Protein AF-A0A9P6KFY5-F1 (afdb_monomer_lite)

Sequence (264 aa):
KAVYPKIGVYTVSTVIPTLEEFKHGFLSAGLGQIPLTALNSVIALAAISQDLFPERPASTPTISVSIGVMNLIGCFFGSMPFCHGSGGLAAQYRFGARSEVSIIILGSLKIFFGLFFGSSLSGLIQCFPSAILGVMLFVSGIELGAVARTVNDGVHDDQKRHANFIIMITTAGMLVGFKNDGIGFLGGMIGSACFYLAMRFGGSTDQDEEQSGEMTVTHARSSQAEPESDPSIRKSPVVLTETDGTAAAAAESTEPTPATRSAH

Structure (mmCIF, N/CA/C/O backbone):
data_AF-A0A9P6KFY5-F1
#
_entry.id   AF-A0A9P6KFY5-F1
#
loop_
_atom_site.group_PDB
_atom_site.id
_atom_site.type_symbol
_atom_site.label_atom_id
_atom_site.label_alt_id
_atom_site.label_comp_id
_atom_site.label_asym_id
_atom_site.label_entity_id
_atom_site.label_seq_id
_atom_site.pdbx_PDB_ins_code
_atom_site.Cartn_x
_atom_site.Cartn_y
_atom_site.Cartn_z
_atom_site.occupancy
_atom_site.B_iso_or_equiv
_atom_site.auth_seq_id
_atom_site.auth_comp_id
_atom_site.auth_asym_id
_atom_site.auth_atom_id
_atom_site.pdbx_PDB_model_num
ATOM 1 N N . LYS A 1 1 ? -1.606 2.994 34.356 1.00 46.94 1 LYS A N 1
ATOM 2 C CA . LYS A 1 1 ? -2.930 2.833 35.014 1.00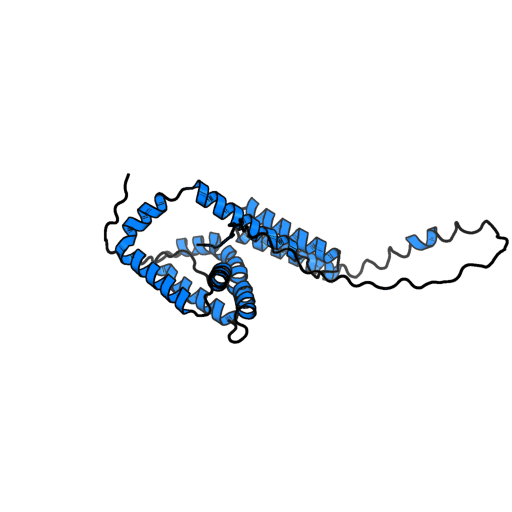 46.94 1 LYS A CA 1
ATOM 3 C C . LYS A 1 1 ? -3.625 1.660 34.338 1.00 46.94 1 LYS A C 1
ATOM 5 O O . LYS A 1 1 ? -3.638 1.655 33.117 1.00 46.94 1 LYS A O 1
ATOM 10 N N . ALA A 1 2 ? -4.114 0.664 35.079 1.00 54.19 2 ALA A N 1
ATOM 11 C CA . ALA A 1 2 ? -4.811 -0.476 34.480 1.00 54.19 2 ALA A CA 1
ATOM 12 C C . ALA A 1 2 ? -6.081 0.010 33.758 1.00 54.19 2 ALA A C 1
ATOM 14 O O . ALA A 1 2 ? -6.949 0.626 34.379 1.00 54.19 2 ALA A O 1
ATOM 15 N N . VAL A 1 3 ? -6.151 -0.207 32.444 1.00 61.50 3 VAL A N 1
ATOM 16 C CA . VAL A 1 3 ? -7.334 0.079 31.626 1.00 61.50 3 VAL A CA 1
ATOM 17 C C . VAL A 1 3 ? -8.208 -1.169 31.684 1.00 61.50 3 VAL A C 1
ATOM 19 O O . VAL A 1 3 ? -7.939 -2.151 31.001 1.00 61.50 3 VAL A O 1
ATOM 22 N N . TYR A 1 4 ? -9.209 -1.171 32.562 1.00 63.91 4 TYR A N 1
ATOM 23 C CA . TYR A 1 4 ? -10.174 -2.268 32.618 1.00 63.91 4 TYR A CA 1
ATOM 24 C C . TYR A 1 4 ? -11.140 -2.173 31.431 1.00 63.91 4 TYR A C 1
ATOM 26 O O . TYR A 1 4 ? -11.594 -1.062 31.131 1.00 63.91 4 TYR A O 1
ATOM 34 N N . PRO A 1 5 ? -11.484 -3.298 30.775 1.00 65.44 5 PRO A N 1
ATOM 35 C CA . PRO A 1 5 ? -12.459 -3.290 29.699 1.00 65.44 5 PRO A CA 1
ATOM 36 C C . PRO A 1 5 ? -13.821 -2.873 30.259 1.00 65.44 5 PRO A C 1
ATOM 38 O O . PRO A 1 5 ? -14.430 -3.569 31.068 1.00 65.44 5 PRO A O 1
ATOM 41 N N . LYS A 1 6 ? -14.290 -1.704 29.837 1.00 70.62 6 LYS A N 1
ATOM 42 C CA . LYS A 1 6 ? -15.656 -1.235 30.036 1.00 70.62 6 LYS A CA 1
ATOM 43 C C . LYS A 1 6 ? -16.462 -1.568 28.792 1.00 70.62 6 LYS A C 1
ATOM 45 O O . LYS A 1 6 ? -16.079 -1.193 27.682 1.00 70.62 6 LYS A O 1
ATOM 50 N N . ILE A 1 7 ? -17.577 -2.256 29.001 1.00 74.31 7 ILE A N 1
ATOM 51 C CA . ILE A 1 7 ? -18.569 -2.475 27.955 1.00 74.31 7 ILE A CA 1
ATOM 52 C C . ILE A 1 7 ? -19.287 -1.144 27.736 1.00 74.31 7 ILE A C 1
ATOM 54 O O . ILE A 1 7 ? -19.796 -0.541 28.682 1.00 74.31 7 ILE A O 1
ATOM 58 N N . GLY A 1 8 ? -19.293 -0.671 26.497 1.00 72.75 8 GLY A N 1
ATOM 59 C CA . GLY A 1 8 ? -19.993 0.541 26.098 1.00 72.75 8 GLY A CA 1
ATOM 60 C C . GLY A 1 8 ? -20.350 0.453 24.626 1.00 72.75 8 GLY A C 1
ATOM 61 O O . GLY A 1 8 ? -19.495 0.109 23.815 1.00 72.75 8 GLY A O 1
ATOM 62 N N . VAL A 1 9 ? -21.608 0.743 24.295 1.00 75.94 9 VAL A N 1
ATOM 63 C CA . VAL A 1 9 ? -22.077 0.737 22.906 1.00 75.94 9 VAL A CA 1
ATOM 64 C C . VAL A 1 9 ? -21.554 1.991 22.213 1.00 75.94 9 VAL A C 1
ATOM 66 O O . VAL A 1 9 ? -21.901 3.105 22.605 1.00 75.94 9 VAL A O 1
ATOM 69 N N . TYR A 1 10 ? -20.706 1.818 21.201 1.00 76.00 10 TYR A N 1
ATOM 70 C CA . TYR A 1 10 ? -20.229 2.932 20.385 1.00 76.00 10 TYR A CA 1
ATOM 71 C C . TYR A 1 10 ? -21.297 3.329 19.361 1.00 76.00 10 TYR A C 1
ATOM 73 O O . TYR A 1 10 ? -21.737 2.504 18.560 1.00 76.00 10 TYR A O 1
ATOM 81 N N . THR A 1 11 ? -21.721 4.593 19.376 1.00 77.31 11 THR A N 1
ATOM 82 C CA . THR A 1 11 ? -22.679 5.119 18.397 1.00 77.31 11 THR A CA 1
ATOM 83 C C . THR A 1 11 ? -21.940 5.636 17.174 1.00 77.31 11 THR A C 1
ATOM 85 O O . THR A 1 11 ? -21.090 6.519 17.283 1.00 77.31 11 THR A O 1
ATOM 88 N N . VAL A 1 12 ? -22.287 5.107 16.006 1.00 77.88 12 VAL A N 1
ATOM 89 C CA . VAL A 1 12 ? -21.736 5.569 14.733 1.00 77.88 12 VAL A CA 1
ATOM 90 C C . VAL A 1 12 ? -22.364 6.920 14.386 1.00 77.88 12 VAL A C 1
ATOM 92 O O . VAL A 1 12 ? -23.583 7.021 14.271 1.00 77.88 12 VAL A O 1
ATOM 95 N N . SER A 1 13 ? -21.536 7.954 14.235 1.00 82.25 13 SER A N 1
ATOM 96 C CA . SER A 1 13 ? -21.978 9.271 13.770 1.00 82.25 13 SER A CA 1
ATOM 97 C C . SER A 1 13 ? -21.784 9.388 12.263 1.00 82.25 13 SER A C 1
ATOM 99 O O . SER A 1 13 ? -20.793 8.894 11.723 1.00 82.25 13 SER A O 1
ATOM 101 N N . THR A 1 14 ? -22.710 10.063 11.589 1.00 86.69 14 THR A N 1
ATOM 102 C CA . THR A 1 14 ? -22.573 10.386 10.169 1.00 86.69 14 THR A CA 1
ATOM 103 C C . THR A 1 14 ? -21.904 11.743 9.991 1.00 86.69 14 THR A C 1
ATOM 105 O O . THR A 1 14 ? -22.291 12.715 10.640 1.00 86.69 14 THR A O 1
ATOM 108 N N . VAL A 1 15 ? -20.934 11.821 9.086 1.00 87.81 15 VAL A N 1
ATOM 109 C CA . VAL A 1 15 ? -20.217 13.042 8.711 1.00 87.81 15 VAL A CA 1
ATOM 110 C C . VAL A 1 15 ? -20.582 13.389 7.272 1.00 87.81 15 VAL A C 1
ATOM 112 O O . VAL A 1 15 ? -20.409 12.575 6.369 1.00 87.81 15 VAL A O 1
ATOM 115 N N . ILE A 1 16 ? -21.094 14.600 7.052 1.00 88.75 16 ILE A N 1
ATOM 116 C CA . ILE A 1 16 ? -21.363 15.126 5.711 1.00 88.75 16 ILE A CA 1
ATOM 117 C C . ILE A 1 16 ? -20.289 16.179 5.424 1.00 88.75 16 ILE A C 1
ATOM 119 O O . ILE A 1 16 ? -20.290 17.209 6.100 1.00 88.75 16 ILE A O 1
ATOM 123 N N . PRO A 1 17 ? -19.369 15.937 4.473 1.00 84.06 17 PRO A N 1
ATOM 124 C CA . PRO A 1 17 ? -18.308 16.887 4.177 1.00 84.06 17 PRO A CA 1
ATOM 125 C C . PRO A 1 17 ? -18.885 18.141 3.521 1.00 84.06 17 PRO A C 1
ATOM 127 O O . PRO A 1 17 ? -19.722 18.070 2.617 1.00 84.06 17 PRO A O 1
ATOM 130 N N . THR A 1 18 ? -18.406 19.303 3.949 1.00 91.38 18 THR A N 1
ATOM 131 C CA . THR A 1 18 ? -18.664 20.559 3.246 1.00 91.38 18 THR A CA 1
ATOM 132 C C . THR A 1 18 ? -17.930 20.579 1.904 1.00 91.38 18 THR A C 1
ATOM 134 O O . THR A 1 18 ? -16.952 19.860 1.688 1.00 91.38 18 THR A O 1
ATOM 137 N N . LEU A 1 19 ? -18.376 21.432 0.978 1.00 90.50 19 LEU A N 1
ATOM 138 C CA . LEU A 1 19 ? -17.734 21.551 -0.334 1.00 90.50 19 LEU A CA 1
ATOM 139 C C . LEU A 1 19 ? -16.256 21.969 -0.225 1.00 90.50 19 LEU A C 1
ATOM 141 O O . LEU A 1 19 ? -15.429 21.520 -1.015 1.00 90.50 19 LEU A O 1
ATOM 145 N N . GLU A 1 20 ? -15.917 22.806 0.755 1.00 91.06 20 GLU A N 1
ATOM 146 C CA . GLU A 1 20 ? -14.541 23.254 0.979 1.00 91.06 20 GLU A CA 1
ATOM 147 C C . GLU A 1 20 ? -13.661 22.141 1.563 1.00 91.06 20 GLU A C 1
ATOM 149 O O . GLU A 1 20 ? -12.549 21.927 1.080 1.00 91.06 20 GLU A O 1
ATOM 154 N N . GLU A 1 21 ? -14.171 21.353 2.515 1.00 88.44 21 GLU A N 1
ATOM 155 C CA . GLU A 1 21 ? -13.473 20.160 3.020 1.00 88.44 21 GLU A CA 1
ATOM 156 C C . GLU A 1 21 ? -13.272 19.117 1.921 1.00 88.44 21 GLU A C 1
ATOM 158 O O . GLU A 1 21 ? -12.203 18.514 1.828 1.00 88.44 21 GLU A O 1
ATOM 163 N N . PHE A 1 22 ? -14.269 18.941 1.049 1.00 88.25 22 PHE A N 1
ATOM 164 C CA . PHE A 1 22 ? -14.165 18.057 -0.104 1.00 88.25 22 PHE A CA 1
ATOM 165 C C . PHE A 1 22 ? -13.072 18.523 -1.072 1.00 88.25 22 PHE A C 1
ATOM 167 O O . PHE A 1 22 ? -12.210 17.729 -1.443 1.00 88.25 22 PHE A O 1
ATOM 174 N N . LYS A 1 23 ? -13.058 19.808 -1.453 1.00 90.06 23 LYS A N 1
ATOM 175 C CA . LYS A 1 23 ? -12.018 20.372 -2.331 1.00 90.06 23 LYS A CA 1
ATOM 176 C C . LYS A 1 23 ? -10.630 20.230 -1.718 1.00 90.06 23 LYS A C 1
ATOM 178 O O . LYS A 1 23 ? -9.712 19.771 -2.393 1.00 90.06 23 LYS A O 1
ATOM 183 N N . HIS A 1 24 ? -10.481 20.598 -0.447 1.00 88.31 24 HIS A N 1
ATOM 184 C CA . HIS A 1 24 ? -9.208 20.505 0.255 1.00 88.31 24 HIS A CA 1
ATOM 185 C C . HIS A 1 24 ? -8.735 19.048 0.362 1.00 88.31 24 HIS A C 1
ATOM 187 O O . HIS A 1 24 ? -7.592 18.750 0.031 1.00 88.31 24 HIS A O 1
ATOM 193 N N . GLY A 1 25 ? -9.610 18.119 0.755 1.00 86.12 25 GLY A N 1
ATOM 194 C CA . GLY A 1 25 ? -9.282 16.695 0.840 1.00 86.12 25 GLY A CA 1
ATOM 195 C C . GLY A 1 25 ? -8.926 16.086 -0.517 1.00 86.12 25 GLY A C 1
ATOM 196 O O . GLY A 1 25 ? -7.940 15.354 -0.631 1.00 86.12 25 GLY A O 1
ATOM 197 N N . PHE A 1 26 ? -9.676 16.431 -1.565 1.00 86.25 26 PHE A N 1
ATOM 198 C CA . PHE A 1 26 ? -9.430 15.948 -2.921 1.00 86.25 26 PHE A CA 1
ATOM 199 C C . PHE A 1 26 ? -8.081 16.431 -3.469 1.00 86.25 26 PHE A C 1
ATOM 201 O O . PHE A 1 26 ? -7.308 15.620 -3.978 1.00 86.25 26 PHE A O 1
ATOM 208 N N . LEU A 1 27 ? -7.768 17.723 -3.332 1.00 85.31 27 LEU A N 1
ATOM 209 C CA . LEU A 1 27 ? -6.529 18.303 -3.857 1.00 85.31 27 LEU A CA 1
ATOM 210 C C . LEU A 1 27 ? -5.296 17.922 -3.031 1.00 85.31 27 LEU A C 1
ATOM 212 O O . LEU A 1 27 ? -4.250 17.629 -3.605 1.00 85.31 27 LEU A O 1
ATOM 216 N N . SER A 1 28 ? -5.409 17.907 -1.702 1.00 81.50 28 SER A N 1
ATOM 217 C CA . SER A 1 28 ? -4.262 17.669 -0.819 1.00 81.50 28 SER A CA 1
ATOM 218 C C . SER A 1 28 ? -3.898 16.190 -0.694 1.00 81.50 28 SER A C 1
ATOM 220 O O . SER A 1 28 ? -2.718 15.873 -0.578 1.00 81.50 28 SER A O 1
ATOM 222 N N . ALA A 1 29 ? -4.885 15.287 -0.720 1.00 81.44 29 ALA A N 1
ATOM 223 C CA . ALA A 1 29 ? -4.673 13.853 -0.499 1.00 81.44 29 ALA A CA 1
ATOM 224 C C . ALA A 1 29 ? -5.252 12.976 -1.619 1.00 81.44 29 ALA A C 1
ATOM 226 O O . ALA A 1 29 ? -4.619 12.006 -2.032 1.00 81.44 29 ALA A O 1
ATOM 227 N N . GLY A 1 30 ? -6.431 13.317 -2.148 1.00 83.94 30 GLY A N 1
ATOM 228 C CA . GLY A 1 30 ? -7.123 12.509 -3.157 1.00 83.94 30 GLY A CA 1
ATOM 229 C C . GLY A 1 30 ? -6.301 12.278 -4.426 1.00 83.94 30 GLY A C 1
ATOM 230 O O . GLY A 1 30 ? -6.186 11.140 -4.876 1.00 83.94 30 GLY A O 1
ATOM 231 N N . LEU A 1 31 ? -5.675 13.328 -4.968 1.00 82.88 31 LEU A N 1
ATOM 232 C CA . LEU A 1 31 ? -4.878 13.237 -6.198 1.00 82.88 31 LEU A CA 1
ATOM 233 C C . LEU A 1 31 ? -3.702 12.259 -6.089 1.00 82.88 31 LEU A C 1
ATOM 235 O O . LEU A 1 31 ? -3.476 11.486 -7.016 1.00 82.88 31 LEU A O 1
ATOM 239 N N . GLY A 1 32 ? -2.980 12.262 -4.966 1.00 82.50 32 GLY A N 1
ATOM 240 C CA . GLY A 1 32 ? -1.889 11.313 -4.721 1.00 82.50 32 GLY A CA 1
ATOM 241 C C . GLY A 1 32 ? -2.384 9.896 -4.424 1.00 82.50 32 GLY A C 1
ATOM 242 O O . GLY A 1 32 ? -1.745 8.910 -4.793 1.00 82.50 32 GLY A O 1
ATOM 243 N N . GLN A 1 33 ? -3.575 9.778 -3.837 1.00 88.62 33 GLN A N 1
ATOM 244 C CA . GLN A 1 33 ? -4.142 8.492 -3.454 1.00 88.62 33 GLN A CA 1
ATOM 245 C C . GLN A 1 33 ? -4.709 7.692 -4.631 1.00 88.62 33 GLN A C 1
ATOM 247 O O . GLN A 1 33 ? -4.771 6.463 -4.548 1.00 88.62 33 GLN A O 1
ATOM 252 N N . ILE A 1 34 ? -5.086 8.351 -5.734 1.00 87.56 34 ILE A N 1
ATOM 253 C CA . ILE A 1 34 ? -5.536 7.688 -6.970 1.00 87.56 34 ILE A CA 1
ATOM 254 C C . ILE A 1 34 ? -4.469 6.713 -7.502 1.00 87.56 34 ILE A C 1
ATOM 256 O O . ILE A 1 34 ? -4.764 5.515 -7.565 1.00 87.56 34 ILE A O 1
ATOM 260 N N . PRO A 1 35 ? -3.241 7.154 -7.851 1.00 87.75 35 PRO A N 1
ATOM 261 C CA . PRO A 1 35 ? -2.212 6.248 -8.349 1.00 87.75 35 PRO A CA 1
ATOM 262 C C . PRO A 1 35 ? -1.775 5.243 -7.281 1.00 87.75 35 PRO A C 1
ATOM 264 O O . PRO A 1 35 ? -1.611 4.067 -7.599 1.00 87.75 35 PRO A O 1
ATOM 267 N N . LEU A 1 36 ? -1.664 5.654 -6.011 1.00 87.88 36 LEU A N 1
ATOM 268 C CA . LEU A 1 36 ? -1.242 4.754 -4.936 1.00 87.88 36 LEU A CA 1
ATOM 269 C C . LEU A 1 36 ? -2.223 3.589 -4.741 1.00 87.88 36 LEU A C 1
ATOM 271 O O . LEU A 1 36 ? -1.817 2.430 -4.670 1.00 87.88 36 LEU A O 1
ATOM 275 N N . THR A 1 37 ? -3.523 3.881 -4.699 1.00 91.56 37 THR A N 1
ATOM 276 C CA . THR A 1 37 ? -4.570 2.862 -4.533 1.00 91.56 37 THR A CA 1
ATOM 277 C C . THR A 1 37 ? -4.678 1.986 -5.774 1.00 91.56 37 THR A C 1
ATOM 279 O O . THR A 1 37 ? -4.772 0.764 -5.652 1.00 91.56 37 THR A O 1
ATOM 282 N N . ALA A 1 38 ? -4.622 2.583 -6.967 1.00 91.75 38 ALA A N 1
ATOM 283 C CA . ALA A 1 38 ? -4.663 1.838 -8.219 1.00 91.75 38 ALA A CA 1
ATOM 284 C C . ALA A 1 38 ? -3.493 0.847 -8.324 1.00 91.75 38 ALA A C 1
ATOM 286 O O . ALA A 1 38 ? -3.713 -0.333 -8.592 1.00 91.75 38 ALA A O 1
ATOM 287 N N . LEU A 1 39 ? -2.265 1.285 -8.048 1.00 89.31 39 LEU A N 1
ATOM 288 C CA . LEU A 1 39 ? -1.081 0.433 -8.145 1.00 89.31 39 LEU A CA 1
ATOM 289 C C . LEU A 1 39 ? -1.055 -0.625 -7.035 1.00 89.31 39 LEU A C 1
ATOM 291 O O . LEU A 1 39 ? -1.025 -1.820 -7.326 1.00 89.31 39 LEU A O 1
ATOM 295 N N . ASN A 1 40 ? -1.143 -0.211 -5.768 1.00 90.00 40 ASN A N 1
ATOM 296 C CA . ASN A 1 40 ? -0.901 -1.116 -4.638 1.00 90.00 40 ASN A CA 1
ATOM 297 C C . ASN A 1 40 ? -2.095 -2.003 -4.283 1.00 90.00 40 ASN A C 1
ATOM 299 O O . ASN A 1 40 ? -1.912 -3.070 -3.697 1.00 90.00 40 ASN A O 1
ATOM 303 N N . SER A 1 41 ? -3.315 -1.560 -4.587 1.00 92.75 41 SER A N 1
ATOM 304 C CA . SER A 1 41 ? -4.540 -2.212 -4.102 1.00 92.75 41 SER A CA 1
ATOM 305 C C . SER A 1 41 ? -5.483 -2.677 -5.207 1.00 92.75 41 SER A C 1
ATOM 307 O O . SER A 1 41 ? -6.404 -3.435 -4.920 1.00 92.75 41 SER A O 1
ATOM 309 N N . VAL A 1 42 ? -5.265 -2.265 -6.462 1.00 95.31 42 VAL A N 1
ATOM 310 C CA . VAL A 1 42 ? -5.998 -2.806 -7.616 1.00 95.31 42 VAL A CA 1
ATOM 311 C C . VAL A 1 42 ? -5.088 -3.707 -8.443 1.00 95.31 42 VAL A C 1
ATOM 313 O O . VAL A 1 42 ? -5.343 -4.903 -8.529 1.00 95.31 42 VAL A O 1
ATOM 316 N N . ILE A 1 43 ? -4.018 -3.158 -9.022 1.00 94.38 43 ILE A N 1
ATOM 317 C CA . ILE A 1 43 ? -3.141 -3.879 -9.954 1.00 94.38 43 ILE A CA 1
ATOM 318 C C . ILE A 1 43 ? -2.345 -4.959 -9.222 1.00 94.38 43 ILE A C 1
ATOM 320 O O . ILE A 1 43 ? -2.429 -6.128 -9.591 1.00 94.38 43 ILE A O 1
ATOM 324 N N . ALA A 1 44 ? -1.632 -4.599 -8.151 1.00 92.94 44 ALA A N 1
ATOM 325 C CA . ALA A 1 44 ? -0.851 -5.565 -7.379 1.00 92.94 44 ALA A CA 1
ATOM 326 C C . ALA A 1 44 ? -1.733 -6.661 -6.761 1.00 92.94 44 ALA A C 1
ATOM 328 O O . ALA A 1 44 ? -1.329 -7.819 -6.690 1.00 92.94 44 ALA A O 1
ATOM 329 N N . LEU A 1 45 ? -2.955 -6.317 -6.343 1.00 94.94 45 LEU A N 1
ATOM 330 C CA . LEU A 1 45 ? -3.898 -7.303 -5.827 1.00 94.94 45 LEU A CA 1
ATOM 331 C C . LEU A 1 45 ? -4.407 -8.242 -6.923 1.00 94.94 45 LEU A C 1
ATOM 333 O O . LEU A 1 45 ? -4.494 -9.440 -6.679 1.00 94.94 45 LEU A O 1
ATOM 337 N N . ALA A 1 46 ? -4.745 -7.724 -8.106 1.00 95.19 46 ALA A N 1
ATOM 338 C CA . ALA A 1 46 ? -5.166 -8.549 -9.235 1.00 95.19 46 ALA A CA 1
ATOM 339 C C . ALA A 1 46 ? -4.060 -9.537 -9.636 1.00 95.19 46 ALA A C 1
ATOM 341 O O . ALA A 1 46 ? -4.347 -10.717 -9.819 1.00 95.19 46 ALA A O 1
ATOM 342 N N . ALA A 1 47 ? -2.805 -9.074 -9.683 1.00 94.12 47 ALA A N 1
ATOM 343 C CA . ALA A 1 47 ? -1.640 -9.917 -9.951 1.00 94.12 47 ALA A CA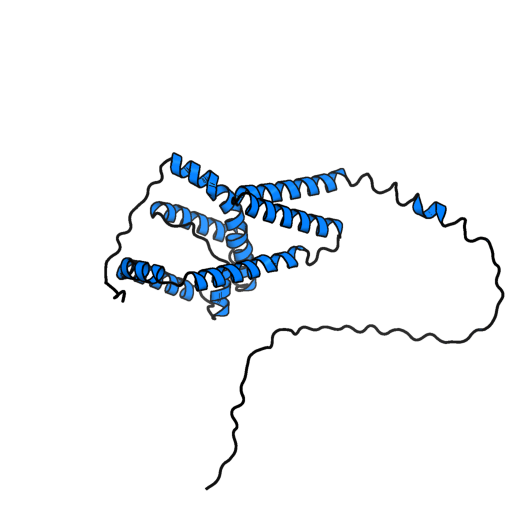 1
ATOM 344 C C . ALA A 1 47 ? -1.481 -11.018 -8.889 1.00 94.12 47 ALA A C 1
ATOM 346 O O . ALA A 1 47 ? -1.529 -12.201 -9.208 1.00 94.12 47 ALA A O 1
ATOM 347 N N . ILE A 1 48 ? -1.439 -10.650 -7.603 1.00 93.56 48 ILE A N 1
ATOM 348 C CA . ILE A 1 48 ? -1.331 -11.629 -6.509 1.00 93.56 48 ILE A CA 1
ATOM 349 C C . ILE A 1 48 ? -2.540 -12.574 -6.465 1.00 93.56 48 ILE A C 1
ATOM 351 O O . ILE A 1 48 ? -2.403 -13.744 -6.123 1.00 93.56 48 ILE A O 1
ATOM 355 N N . SER A 1 49 ? -3.739 -12.109 -6.812 1.00 94.31 49 SER A N 1
ATOM 356 C CA . SER A 1 49 ? -4.919 -12.971 -6.882 1.00 94.31 49 SER A CA 1
ATOM 357 C C . SER A 1 49 ? -4.807 -14.011 -7.993 1.00 94.31 49 SER A C 1
ATOM 359 O O . SER A 1 49 ? -5.320 -15.111 -7.803 1.00 94.31 49 SER A O 1
ATOM 361 N N . GLN A 1 50 ? -4.194 -13.674 -9.129 1.00 94.62 50 GLN A N 1
ATOM 362 C CA . GLN A 1 50 ? -3.937 -14.624 -10.213 1.00 94.62 50 GLN A CA 1
ATOM 363 C C . GLN A 1 50 ? -2.914 -15.675 -9.779 1.00 94.62 50 GLN A C 1
ATOM 365 O O . GLN A 1 50 ? -3.143 -16.861 -10.002 1.00 94.62 50 GLN A O 1
ATOM 370 N N . ASP A 1 51 ? -1.861 -15.255 -9.078 1.00 9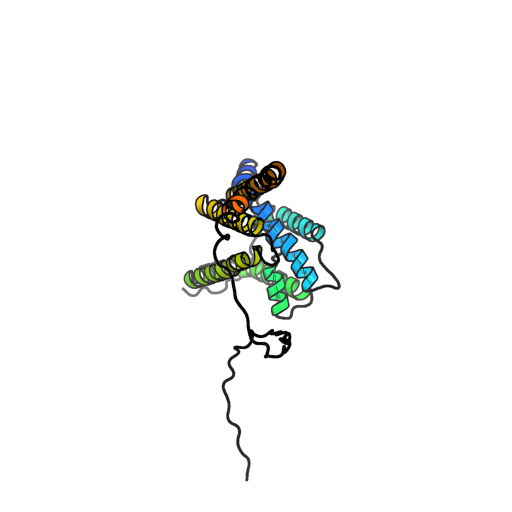3.94 51 ASP A N 1
ATOM 371 C CA . ASP A 1 51 ? -0.809 -16.154 -8.599 1.00 93.94 51 ASP A CA 1
ATOM 372 C C . ASP A 1 51 ? -1.297 -17.094 -7.484 1.00 93.94 51 ASP A C 1
ATOM 374 O O . ASP A 1 51 ? -0.966 -18.279 -7.462 1.00 93.94 51 ASP A O 1
ATOM 378 N N . LEU A 1 52 ? -2.097 -16.582 -6.540 1.00 93.00 52 LEU A N 1
ATOM 379 C CA . LEU A 1 52 ? -2.561 -17.346 -5.375 1.00 93.00 52 LEU A CA 1
ATOM 380 C C . LEU A 1 52 ? -3.834 -18.161 -5.640 1.00 93.00 52 LEU A C 1
ATOM 382 O O . LEU A 1 52 ? -4.049 -19.185 -4.990 1.00 93.00 52 LEU A O 1
ATOM 386 N N . PHE A 1 53 ? -4.702 -17.701 -6.546 1.00 92.31 53 PHE A N 1
ATOM 387 C CA . PHE A 1 53 ? -6.006 -18.309 -6.830 1.00 92.31 53 PHE A CA 1
ATOM 388 C C . PHE A 1 53 ? -6.266 -18.404 -8.346 1.00 92.31 53 PHE A C 1
ATOM 390 O O . PHE A 1 53 ? -7.212 -17.786 -8.847 1.00 92.31 53 PHE A O 1
ATOM 397 N N . PRO A 1 54 ? -5.478 -19.207 -9.085 1.00 90.81 54 PRO A N 1
ATOM 398 C CA . PRO A 1 54 ? -5.533 -19.261 -10.549 1.00 90.81 54 PRO A CA 1
ATOM 399 C C . PRO A 1 54 ? -6.888 -19.728 -11.103 1.00 90.81 54 PRO A C 1
ATOM 401 O O . PRO A 1 54 ? -7.263 -19.358 -12.211 1.00 90.81 54 PRO A O 1
ATOM 404 N N . GLU A 1 55 ? -7.658 -20.498 -10.331 1.00 91.50 55 GLU A N 1
ATOM 405 C CA . GLU A 1 55 ? -8.995 -20.963 -10.729 1.00 91.50 55 GLU A CA 1
ATOM 406 C C . GLU A 1 55 ? -10.071 -19.866 -10.657 1.00 91.50 55 GLU A C 1
ATOM 408 O O . GLU A 1 55 ? -11.122 -19.979 -11.286 1.00 91.50 55 GLU A O 1
ATOM 413 N N . ARG A 1 56 ? -9.838 -18.806 -9.873 1.00 87.44 56 ARG A N 1
ATOM 414 C CA . ARG A 1 56 ? -10.810 -17.733 -9.612 1.00 87.44 56 ARG A CA 1
ATOM 415 C C . ARG A 1 56 ? -10.133 -16.362 -9.458 1.00 87.44 56 ARG A C 1
ATOM 417 O O . ARG A 1 56 ? -10.254 -15.735 -8.402 1.00 87.44 56 ARG A O 1
ATOM 424 N N . PRO A 1 57 ? -9.415 -15.878 -10.486 1.00 87.31 57 PRO A N 1
ATOM 425 C CA . PRO A 1 57 ? -8.669 -14.634 -10.389 1.00 87.31 57 PRO A CA 1
ATOM 426 C C . PRO A 1 57 ? -9.605 -13.427 -10.280 1.00 87.31 57 PRO A C 1
ATOM 428 O O . PRO A 1 57 ? -10.579 -13.290 -11.024 1.00 87.31 57 PRO A O 1
ATOM 431 N N . ALA A 1 58 ? -9.284 -12.505 -9.375 1.00 90.19 58 ALA A N 1
ATOM 432 C CA . ALA A 1 58 ? -9.990 -11.240 -9.270 1.00 90.19 58 ALA A CA 1
ATOM 433 C C . ALA A 1 58 ? -9.512 -10.265 -10.358 1.00 90.19 58 ALA A C 1
ATOM 435 O O . ALA A 1 58 ? -8.327 -9.956 -10.472 1.00 90.19 58 ALA A O 1
ATOM 436 N N . SER A 1 59 ? -10.447 -9.751 -11.158 1.00 93.69 59 SER A N 1
ATOM 437 C CA . SER A 1 59 ? -10.133 -8.787 -12.216 1.00 93.69 59 SER A CA 1
ATOM 438 C C . SER A 1 59 ? -10.005 -7.356 -11.684 1.00 93.69 59 SER A C 1
ATOM 440 O O . SER A 1 59 ? -10.778 -6.941 -10.815 1.00 93.69 59 SER A O 1
ATOM 442 N N . THR A 1 60 ? -9.116 -6.570 -12.296 1.00 95.44 60 THR A N 1
ATOM 443 C CA . THR A 1 60 ? -8.894 -5.140 -12.018 1.00 95.44 60 THR A CA 1
ATOM 444 C C . THR A 1 60 ? -10.192 -4.312 -11.953 1.00 95.44 60 THR A C 1
ATOM 446 O O . THR A 1 60 ? -10.354 -3.580 -10.973 1.00 95.44 60 THR A O 1
ATOM 449 N N . PRO A 1 61 ? -11.159 -4.421 -12.896 1.00 95.50 61 PRO A N 1
ATOM 450 C CA . PRO A 1 61 ? -12.389 -3.622 -12.836 1.00 95.50 61 PRO A CA 1
ATOM 451 C C . PRO A 1 61 ? -13.251 -3.954 -11.613 1.00 95.50 61 PRO A C 1
ATOM 453 O O . PRO A 1 61 ? -13.710 -3.050 -10.919 1.00 95.50 61 PRO A O 1
ATOM 456 N N . THR A 1 62 ? -13.419 -5.241 -11.299 1.00 94.62 62 THR A N 1
ATOM 457 C CA . THR A 1 62 ? -14.187 -5.696 -10.128 1.00 94.62 62 THR A CA 1
ATOM 458 C C . THR A 1 62 ? -13.575 -5.194 -8.822 1.00 94.62 62 THR A C 1
ATOM 460 O O . THR A 1 62 ? -14.291 -4.680 -7.960 1.00 94.62 62 THR A O 1
ATOM 463 N N . ILE A 1 63 ? -12.248 -5.287 -8.685 1.00 95.31 63 ILE A N 1
ATOM 464 C CA . ILE A 1 63 ? -11.531 -4.777 -7.509 1.00 95.31 63 ILE A CA 1
ATOM 465 C C . ILE A 1 63 ? -11.701 -3.255 -7.405 1.00 95.31 63 ILE A C 1
ATOM 467 O O . ILE A 1 63 ? -12.021 -2.746 -6.332 1.00 95.31 63 ILE A O 1
ATOM 471 N N . SER A 1 64 ? -11.545 -2.528 -8.516 1.00 94.69 64 SER A N 1
ATOM 472 C CA . SER A 1 64 ? -11.676 -1.068 -8.559 1.00 94.69 64 SER A CA 1
ATOM 473 C C . SER A 1 64 ? -13.076 -0.594 -8.156 1.00 94.69 64 SER A C 1
ATOM 475 O O . SER A 1 64 ? -13.196 0.276 -7.292 1.00 94.69 64 SER A O 1
ATOM 477 N N . VAL A 1 65 ? -14.132 -1.211 -8.699 1.00 95.81 65 VAL A N 1
ATOM 478 C CA . VAL A 1 65 ? -15.523 -0.896 -8.333 1.00 95.81 65 VAL A CA 1
ATOM 479 C C . VAL A 1 65 ? -15.767 -1.177 -6.853 1.00 95.81 65 VAL A C 1
ATOM 481 O O . VAL A 1 65 ? -16.344 -0.341 -6.162 1.00 95.81 65 VAL A O 1
ATOM 484 N N . SER A 1 66 ? -15.283 -2.310 -6.335 1.00 95.06 66 SER A N 1
ATOM 485 C CA . SER A 1 66 ? -15.417 -2.645 -4.914 1.00 95.06 66 SER A CA 1
ATOM 486 C C . SER A 1 66 ? -14.753 -1.599 -4.012 1.00 95.06 66 SER A C 1
ATOM 488 O O . SER A 1 66 ? -15.383 -1.132 -3.063 1.00 95.06 66 SER A O 1
ATOM 490 N N . ILE A 1 67 ? -13.524 -1.176 -4.338 1.00 95.00 67 ILE A N 1
ATOM 491 C CA . ILE A 1 67 ? -12.806 -0.117 -3.612 1.00 95.00 67 ILE A CA 1
ATOM 492 C C . ILE A 1 67 ? -13.567 1.207 -3.670 1.00 95.00 67 ILE A C 1
ATOM 494 O O . ILE A 1 67 ? -13.738 1.849 -2.632 1.00 95.00 67 ILE A O 1
ATOM 498 N N . GLY A 1 68 ? -14.061 1.599 -4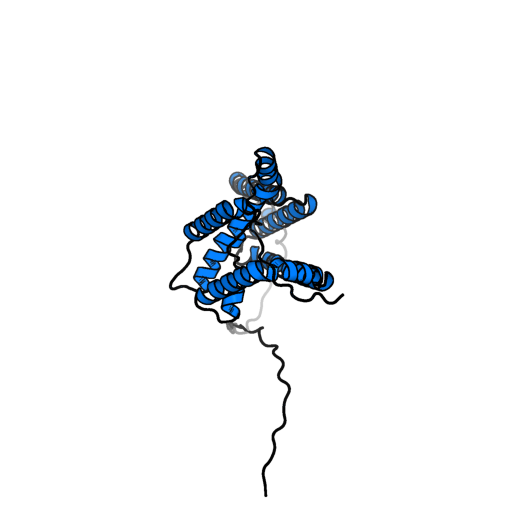.844 1.00 93.88 68 GLY A N 1
ATOM 499 C CA . GLY A 1 68 ? -14.843 2.822 -5.014 1.00 93.88 68 GLY A CA 1
ATOM 500 C C . GLY A 1 68 ? -16.108 2.825 -4.157 1.00 93.88 68 GLY A C 1
ATOM 501 O O . GLY A 1 68 ? -16.346 3.777 -3.418 1.00 93.88 68 GLY A O 1
ATOM 502 N N . VAL A 1 69 ? -16.878 1.734 -4.188 1.00 95.38 69 VAL A N 1
ATOM 503 C CA . VAL A 1 69 ? -18.119 1.598 -3.411 1.00 95.38 69 VAL A CA 1
ATOM 504 C C . VAL A 1 69 ? -17.847 1.661 -1.909 1.00 95.38 69 VAL A C 1
ATOM 506 O O . VAL A 1 69 ? -18.519 2.417 -1.207 1.00 95.38 69 VAL A O 1
ATOM 509 N N . MET A 1 70 ? -16.855 0.926 -1.394 1.00 93.56 70 MET A N 1
ATOM 510 C CA . MET A 1 70 ? -16.591 0.931 0.051 1.00 93.56 70 MET A CA 1
ATOM 511 C C . MET A 1 70 ? -16.065 2.276 0.559 1.00 93.56 70 MET A C 1
ATOM 513 O O . MET A 1 70 ? -16.418 2.674 1.666 1.00 93.56 70 MET A O 1
ATOM 517 N N . ASN A 1 71 ? -15.273 2.996 -0.241 1.00 91.94 71 ASN A N 1
ATOM 518 C CA . ASN A 1 71 ? -14.816 4.338 0.121 1.00 91.94 71 ASN A CA 1
ATOM 519 C C . ASN A 1 71 ? -15.954 5.359 0.052 1.00 91.94 71 ASN A C 1
ATOM 521 O O . ASN A 1 71 ? -16.085 6.165 0.964 1.00 91.94 71 ASN A O 1
ATOM 525 N N . LEU A 1 72 ? -16.815 5.290 -0.970 1.00 91.62 72 LEU A N 1
ATOM 526 C CA . LEU A 1 72 ? -17.961 6.191 -1.100 1.00 91.62 72 LEU A CA 1
ATOM 527 C C . LEU A 1 72 ? -18.920 6.061 0.089 1.00 91.62 72 LEU A C 1
ATOM 529 O O . LEU A 1 72 ? -19.398 7.064 0.611 1.00 91.62 72 LEU A O 1
ATOM 533 N N . ILE A 1 73 ? -19.169 4.829 0.539 1.00 92.31 73 ILE A N 1
ATOM 534 C CA . ILE A 1 73 ? -19.984 4.562 1.727 1.00 92.31 73 ILE A CA 1
ATOM 535 C C . ILE A 1 73 ? -19.235 4.991 2.997 1.00 92.31 73 ILE A C 1
ATOM 537 O O . ILE A 1 73 ? -19.810 5.667 3.848 1.00 92.31 73 ILE A O 1
ATOM 541 N N . GLY A 1 74 ? -17.955 4.629 3.123 1.00 90.81 74 GLY A N 1
ATOM 542 C CA . GLY A 1 74 ? -17.128 4.898 4.303 1.00 90.81 74 GLY A CA 1
ATOM 543 C C . GLY A 1 74 ? -16.951 6.386 4.620 1.00 90.81 74 GLY A C 1
ATOM 544 O O . GLY A 1 74 ? -16.974 6.766 5.794 1.00 90.81 74 GLY A O 1
ATOM 545 N N . CYS A 1 75 ? -16.877 7.243 3.595 1.00 88.81 75 CYS A N 1
ATOM 546 C CA . CYS A 1 75 ? -16.769 8.694 3.758 1.00 88.81 75 CYS A CA 1
ATOM 547 C C . CYS A 1 75 ? -17.860 9.275 4.671 1.00 88.81 75 CYS A C 1
ATOM 549 O O . CYS A 1 75 ? -17.558 10.114 5.518 1.00 88.81 75 CYS A O 1
ATOM 551 N N . PHE A 1 76 ? -19.102 8.788 4.569 1.00 89.88 76 PHE A N 1
ATOM 552 C CA . PHE A 1 76 ? -20.215 9.273 5.393 1.00 89.88 76 PHE A CA 1
ATOM 553 C C . PHE A 1 76 ? -20.119 8.868 6.863 1.00 89.88 76 PHE A C 1
ATOM 555 O O . PHE A 1 76 ? -20.846 9.407 7.690 1.00 89.88 76 PHE A O 1
ATOM 562 N N . PHE A 1 77 ? -19.228 7.944 7.208 1.00 90.25 77 PHE A N 1
ATOM 563 C CA . PHE A 1 77 ? -18.986 7.493 8.576 1.00 90.25 77 PHE A CA 1
ATOM 564 C C . PHE A 1 77 ? -17.661 8.023 9.138 1.00 90.25 77 PHE A C 1
ATOM 566 O O . PHE A 1 77 ? -17.192 7.544 10.169 1.00 90.25 77 PHE A O 1
ATOM 573 N N . GLY A 1 78 ? -17.036 8.993 8.454 1.00 86.62 78 GLY A N 1
ATOM 574 C CA . GLY A 1 78 ? -15.735 9.538 8.843 1.00 86.62 78 GLY A CA 1
ATOM 575 C C . GLY A 1 78 ? -14.612 8.502 8.780 1.00 86.62 78 GLY A C 1
ATOM 576 O O . GLY A 1 78 ? -13.648 8.594 9.542 1.00 86.62 78 GLY A O 1
ATOM 577 N N . SER A 1 79 ? -14.742 7.482 7.924 1.00 88.44 79 SER A N 1
ATOM 578 C CA . SER A 1 79 ? -13.721 6.449 7.810 1.00 88.44 79 SER A CA 1
ATOM 579 C C . SER A 1 79 ? -12.460 6.979 7.134 1.00 88.44 79 SER A C 1
ATOM 581 O O . SER A 1 79 ? -12.509 7.833 6.248 1.00 88.44 79 SER A O 1
ATOM 583 N N . MET A 1 80 ? -11.313 6.409 7.504 1.00 88.75 80 MET A N 1
ATOM 584 C CA . MET A 1 80 ? -10.114 6.535 6.678 1.00 88.75 80 MET A CA 1
ATOM 585 C C . MET A 1 80 ? -10.321 5.806 5.337 1.00 88.75 80 MET A C 1
ATOM 587 O O . MET A 1 80 ? -11.159 4.899 5.272 1.00 88.75 80 MET A O 1
ATOM 591 N N . PRO A 1 81 ? -9.578 6.172 4.276 1.00 87.94 81 PRO A N 1
ATOM 592 C CA . PRO A 1 81 ? -9.667 5.494 2.990 1.00 87.94 81 PRO A CA 1
ATOM 593 C C . PRO A 1 81 ? -9.415 3.988 3.113 1.00 87.94 81 PRO A C 1
ATOM 595 O O . PRO A 1 81 ? -8.476 3.549 3.780 1.00 87.94 81 PRO A O 1
ATOM 598 N N . PHE A 1 82 ? -10.252 3.195 2.454 1.00 90.62 82 PHE A N 1
ATOM 599 C CA . PHE A 1 82 ? -10.166 1.742 2.421 1.00 90.62 82 PHE A CA 1
ATOM 600 C C . PHE A 1 82 ? -9.503 1.248 1.142 1.00 90.62 82 PHE A C 1
ATOM 602 O O . PHE A 1 82 ? -9.576 1.872 0.083 1.00 90.62 82 PHE A O 1
ATOM 609 N N . CYS A 1 83 ? -8.911 0.065 1.219 1.00 93.62 83 CYS A N 1
ATOM 610 C CA . CYS A 1 83 ? -8.375 -0.624 0.064 1.00 93.62 83 CYS A CA 1
ATOM 611 C C . CYS A 1 83 ? -8.452 -2.138 0.265 1.00 93.62 83 CYS A C 1
ATOM 613 O O . CYS A 1 83 ? -8.583 -2.627 1.390 1.00 93.62 83 CYS A O 1
ATOM 615 N N . HIS A 1 84 ? -8.341 -2.887 -0.830 1.00 89.50 84 HIS A N 1
ATOM 616 C CA . HIS A 1 84 ? -8.049 -4.311 -0.752 1.00 89.50 84 HIS A CA 1
ATOM 617 C C . HIS A 1 84 ? -6.526 -4.473 -0.758 1.00 89.50 84 HIS A C 1
ATOM 619 O O . HIS A 1 84 ? -5.878 -4.407 -1.798 1.00 89.50 84 HIS A O 1
ATOM 625 N N . GLY A 1 85 ? -5.929 -4.578 0.429 1.00 83.62 85 GLY A N 1
ATOM 626 C CA . GLY A 1 85 ? -4.476 -4.641 0.571 1.00 83.62 85 GLY A CA 1
ATOM 627 C C . GLY A 1 85 ? -3.904 -5.966 0.062 1.00 83.62 85 GLY A C 1
ATOM 628 O O . GLY A 1 85 ? -4.187 -7.022 0.631 1.00 83.62 85 GLY A O 1
ATOM 629 N N . SER A 1 86 ? -3.035 -5.905 -0.948 1.00 90.06 86 SER A N 1
ATOM 630 C CA . SER A 1 86 ? -2.304 -7.059 -1.491 1.00 90.06 86 SER A CA 1
ATOM 631 C C . SER A 1 86 ? -1.488 -7.800 -0.427 1.00 90.06 86 SER A C 1
ATOM 633 O O . SER A 1 86 ? -1.570 -9.022 -0.324 1.00 90.06 86 SER A O 1
ATOM 635 N N . GLY A 1 87 ? -0.797 -7.061 0.446 1.00 89.38 87 GLY A N 1
ATOM 636 C CA . GLY A 1 87 ? -0.081 -7.628 1.594 1.00 89.38 87 GLY A CA 1
ATOM 637 C C . GLY A 1 87 ? -1.001 -8.323 2.605 1.00 89.38 87 GLY A C 1
ATOM 638 O O . GLY A 1 87 ? -0.632 -9.349 3.169 1.00 89.38 87 GLY A O 1
ATOM 639 N N . GLY A 1 88 ? -2.227 -7.821 2.793 1.00 90.44 88 GLY A N 1
ATOM 640 C CA . GLY A 1 88 ? -3.225 -8.450 3.662 1.00 90.44 88 GLY A CA 1
ATOM 641 C C . GLY A 1 88 ? -3.710 -9.790 3.109 1.00 90.44 88 GLY A C 1
ATOM 642 O O . GLY A 1 88 ? -3.797 -10.767 3.854 1.00 90.44 88 GLY A O 1
ATOM 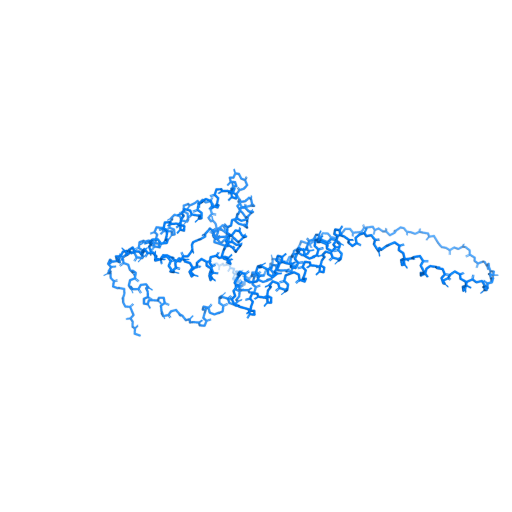643 N N . LEU A 1 89 ? -3.963 -9.857 1.798 1.00 91.75 89 LEU A N 1
ATOM 644 C CA . LEU A 1 89 ? -4.302 -11.106 1.114 1.00 91.75 89 LEU A CA 1
ATOM 645 C C . LEU A 1 89 ? -3.137 -12.106 1.168 1.00 91.75 89 LEU A C 1
ATOM 647 O O . LEU A 1 89 ? -3.340 -13.264 1.532 1.00 91.75 89 LEU A O 1
ATOM 651 N N . ALA A 1 90 ? -1.916 -11.653 0.874 1.00 92.25 90 ALA A N 1
ATOM 652 C CA . ALA A 1 90 ? -0.715 -12.481 0.932 1.00 92.25 90 ALA A CA 1
ATOM 653 C C . ALA A 1 90 ? -0.459 -13.023 2.348 1.00 92.25 90 ALA A C 1
ATOM 655 O O . ALA A 1 90 ? -0.146 -14.201 2.507 1.00 92.25 90 ALA A O 1
ATOM 656 N N . ALA A 1 91 ? -0.645 -12.205 3.387 1.00 92.44 91 ALA A N 1
ATOM 657 C CA . ALA A 1 91 ? -0.517 -12.634 4.776 1.00 92.44 91 ALA A CA 1
ATOM 658 C C . ALA A 1 91 ? -1.552 -13.709 5.131 1.00 92.44 91 ALA A C 1
ATOM 660 O O . ALA A 1 91 ? -1.187 -14.759 5.654 1.00 92.44 91 ALA A O 1
ATOM 661 N N . GLN A 1 92 ? -2.826 -13.490 4.791 1.00 94.31 92 GLN A N 1
ATOM 662 C CA . GLN A 1 92 ? -3.886 -14.483 4.998 1.00 94.31 92 GLN A CA 1
ATOM 663 C C . GLN A 1 92 ? -3.546 -15.814 4.318 1.00 94.31 92 GLN A C 1
ATOM 665 O O . GLN A 1 92 ? -3.642 -16.875 4.937 1.00 94.31 92 GLN A O 1
ATOM 670 N N . TYR A 1 93 ? -3.075 -15.761 3.070 1.00 94.25 93 TYR A N 1
ATOM 671 C CA . TYR A 1 93 ? -2.648 -16.951 2.344 1.00 94.25 93 TYR A CA 1
ATOM 672 C C . TYR A 1 93 ? -1.440 -17.636 3.003 1.00 94.25 93 TYR A C 1
ATOM 674 O O . TYR A 1 93 ? -1.434 -18.861 3.150 1.00 94.25 93 TYR A O 1
ATOM 682 N N . ARG A 1 94 ? -0.437 -16.879 3.465 1.00 93.88 94 ARG A N 1
ATOM 683 C CA . ARG A 1 94 ? 0.726 -17.421 4.195 1.00 93.88 94 ARG A CA 1
ATOM 684 C C . ARG A 1 94 ? 0.331 -18.100 5.506 1.00 93.88 94 ARG A C 1
ATOM 686 O O . ARG A 1 94 ? 0.913 -19.123 5.838 1.00 93.88 94 ARG A O 1
ATOM 693 N N . PHE A 1 95 ? -0.694 -17.601 6.194 1.00 94.75 95 PHE A N 1
ATOM 694 C CA . PHE A 1 95 ? -1.260 -18.233 7.392 1.00 94.75 95 PHE A CA 1
ATOM 695 C C . PHE A 1 95 ? -2.257 -19.368 7.094 1.00 94.75 95 PHE A C 1
ATOM 697 O O . PHE A 1 95 ? -2.930 -19.854 7.998 1.00 94.75 95 PHE A O 1
ATOM 704 N N . GLY A 1 96 ? -2.350 -19.823 5.840 1.00 93.94 96 GLY A N 1
ATOM 705 C CA . GLY A 1 96 ? -3.132 -21.003 5.462 1.00 93.94 96 GLY A CA 1
ATOM 706 C C . GLY A 1 96 ? -4.584 -20.725 5.068 1.00 93.94 96 GLY A C 1
ATOM 707 O O . GLY A 1 96 ? -5.302 -21.664 4.729 1.00 93.94 96 GLY A O 1
ATOM 708 N N . ALA A 1 97 ? -5.040 -19.468 5.037 1.00 93.69 97 ALA A N 1
ATOM 709 C CA . ALA A 1 97 ? -6.377 -19.157 4.536 1.00 93.69 97 ALA A CA 1
ATOM 710 C C . ALA A 1 97 ? -6.463 -19.430 3.023 1.00 93.69 97 ALA A C 1
ATOM 712 O O . ALA A 1 97 ? -5.635 -18.960 2.238 1.00 93.69 97 ALA A O 1
ATOM 713 N N . ARG A 1 98 ? -7.468 -20.204 2.602 1.00 91.69 98 ARG A N 1
ATOM 714 C CA . ARG A 1 98 ? -7.754 -20.511 1.183 1.00 91.69 98 ARG A CA 1
ATOM 715 C C . ARG A 1 98 ? -9.159 -20.097 0.746 1.00 91.69 98 ARG A C 1
ATOM 717 O O . ARG A 1 98 ? -9.500 -20.226 -0.426 1.00 91.69 98 ARG A O 1
ATOM 724 N N . SER A 1 99 ? -9.956 -19.573 1.674 1.00 89.75 99 SER A N 1
ATOM 725 C CA . SER A 1 99 ? -11.302 -19.058 1.435 1.00 89.75 99 SER A CA 1
ATOM 726 C C . SER A 1 99 ? -11.494 -17.682 2.072 1.00 89.75 99 SER A C 1
ATOM 728 O O . SER A 1 99 ? -10.771 -17.272 2.983 1.00 89.75 99 SER A O 1
ATOM 730 N N . GLU A 1 100 ? -12.517 -16.983 1.603 1.00 89.81 100 GLU A N 1
ATOM 731 C CA . GLU A 1 100 ? -12.976 -15.678 2.073 1.00 89.81 100 GLU A CA 1
ATOM 732 C C . GLU A 1 100 ? -13.463 -15.685 3.533 1.00 89.81 100 GLU A C 1
ATOM 734 O O . GLU A 1 100 ? -13.511 -14.636 4.178 1.00 89.81 100 GLU A O 1
ATOM 739 N N . VAL A 1 101 ? -13.756 -16.866 4.088 1.00 93.19 101 VAL A N 1
ATOM 740 C CA . VAL A 1 101 ? -14.261 -17.042 5.457 1.00 93.19 101 VAL A CA 1
ATOM 741 C C . VAL A 1 101 ? -13.314 -16.430 6.490 1.00 93.19 101 VAL A C 1
ATOM 743 O O . VAL A 1 101 ? -13.783 -15.790 7.429 1.00 93.19 101 VAL A O 1
ATOM 746 N N . SER A 1 102 ? -11.992 -16.537 6.297 1.00 93.44 102 SER A N 1
ATOM 747 C CA . SER A 1 102 ? -11.013 -15.923 7.211 1.00 93.44 102 SER A CA 1
ATOM 748 C C . SER A 1 102 ? -11.196 -14.403 7.307 1.00 93.44 102 SER A C 1
ATOM 750 O O . SER A 1 102 ? -11.213 -13.828 8.398 1.00 93.44 102 SER A O 1
ATOM 752 N N . ILE A 1 103 ? -11.404 -13.742 6.165 1.00 92.31 103 ILE A N 1
ATOM 753 C CA . ILE A 1 103 ? -11.592 -12.290 6.099 1.00 92.31 103 ILE A CA 1
ATOM 754 C C . ILE A 1 103 ? -12.948 -11.901 6.698 1.00 92.31 103 ILE A C 1
ATOM 756 O O . ILE A 1 103 ? -13.023 -10.915 7.432 1.00 92.31 103 ILE A O 1
ATOM 760 N N . ILE A 1 104 ? -13.999 -12.691 6.453 1.00 94.56 104 ILE A N 1
ATOM 761 C CA . ILE A 1 104 ? -15.334 -12.469 7.030 1.00 94.56 104 ILE A CA 1
ATOM 762 C C . ILE A 1 104 ? -15.287 -12.574 8.557 1.00 94.56 104 ILE A C 1
ATOM 764 O O . ILE A 1 104 ? -15.814 -11.695 9.240 1.00 94.56 104 ILE A O 1
ATOM 768 N N . ILE A 1 105 ? -14.627 -13.596 9.108 1.00 95.38 105 ILE A N 1
ATOM 769 C CA . ILE A 1 105 ? -14.464 -13.763 10.559 1.00 95.38 105 ILE A CA 1
ATOM 770 C C . ILE A 1 105 ? -13.662 -12.595 11.135 1.00 95.38 105 ILE A C 1
ATOM 772 O O . ILE A 1 105 ? -14.089 -11.983 12.113 1.00 95.38 105 ILE A O 1
ATOM 776 N N . LEU A 1 106 ? -12.541 -12.228 10.506 1.00 93.88 106 LEU A N 1
ATOM 777 C CA . LEU A 1 106 ? -11.714 -11.103 10.941 1.00 93.88 106 LEU A CA 1
ATOM 778 C C . LEU A 1 106 ? -12.504 -9.785 10.962 1.00 93.88 106 LEU A C 1
ATOM 780 O O . LEU A 1 106 ? -12.414 -9.025 11.925 1.00 93.88 106 LEU A O 1
ATOM 784 N N . GLY A 1 107 ? -13.279 -9.513 9.910 1.00 94.19 107 GLY A N 1
ATOM 785 C CA . GLY A 1 107 ? -14.144 -8.337 9.819 1.00 94.19 107 GLY A CA 1
ATOM 786 C C . GLY A 1 107 ? -15.252 -8.352 10.871 1.00 94.19 107 GLY A C 1
ATOM 787 O O . GLY A 1 107 ? -15.441 -7.365 11.579 1.00 94.19 107 GLY A O 1
ATOM 788 N N . SER A 1 108 ? -15.925 -9.490 11.037 1.00 96.19 108 SER A N 1
ATOM 789 C CA . SER A 1 108 ? -17.008 -9.664 12.012 1.00 96.19 108 SER A CA 1
ATOM 790 C C . SER A 1 108 ? -16.520 -9.463 13.446 1.00 96.19 108 SER A C 1
ATOM 792 O O . SER A 1 108 ? -17.157 -8.753 14.221 1.00 96.19 108 SER A O 1
ATOM 794 N N . LEU A 1 109 ? -15.349 -10.009 13.790 1.00 95.38 109 LEU A N 1
ATOM 795 C CA . LEU A 1 109 ? -14.721 -9.804 15.096 1.00 95.38 109 LEU A CA 1
ATOM 796 C C . LEU A 1 109 ? -14.337 -8.337 15.316 1.00 95.38 109 LEU A C 1
ATOM 798 O O . LEU A 1 109 ? -14.597 -7.799 16.390 1.00 95.38 109 LEU A O 1
ATOM 802 N N . LYS A 1 110 ? -13.770 -7.659 14.310 1.00 92.94 110 LYS A N 1
ATOM 803 C CA . LYS A 1 110 ? -13.451 -6.223 14.403 1.00 92.94 110 LYS A CA 1
ATOM 804 C C . LYS A 1 110 ? -14.698 -5.375 14.645 1.00 92.94 110 LYS A C 1
ATOM 806 O O . LYS A 1 110 ? -14.660 -4.497 15.501 1.00 92.94 110 LYS A O 1
ATOM 811 N N . ILE A 1 111 ? -15.793 -5.652 13.937 1.00 92.31 111 ILE A N 1
ATOM 812 C CA . ILE A 1 111 ? -17.074 -4.959 14.133 1.00 92.31 111 ILE A CA 1
ATOM 813 C C . ILE A 1 111 ? -17.610 -5.227 15.542 1.00 92.31 111 ILE A C 1
ATOM 815 O O . ILE A 1 111 ? -17.959 -4.284 16.248 1.00 92.31 111 ILE A O 1
ATOM 819 N N . PHE A 1 112 ? -17.608 -6.486 15.987 1.00 93.06 112 PHE A N 1
ATOM 820 C CA . PHE A 1 112 ? -18.027 -6.862 17.336 1.00 93.06 112 PHE A CA 1
ATOM 821 C C . PHE A 1 112 ? -17.233 -6.101 18.412 1.00 93.06 112 PHE A C 1
ATOM 823 O O . PHE A 1 112 ? -17.817 -5.432 19.265 1.00 93.06 112 PHE A O 1
ATOM 830 N N . PHE A 1 113 ? -15.899 -6.118 18.345 1.00 90.88 113 PHE A N 1
ATOM 831 C CA . PHE A 1 113 ? -15.068 -5.396 19.310 1.00 90.88 113 PHE A CA 1
ATOM 832 C C . PHE A 1 113 ? -15.211 -3.876 19.204 1.00 90.88 113 PHE A C 1
ATOM 834 O O . PHE A 1 113 ? -15.232 -3.201 20.231 1.00 90.88 113 PHE A O 1
ATOM 841 N N . GLY A 1 114 ? -15.358 -3.328 17.999 1.00 89.88 114 GLY A N 1
ATOM 842 C CA . GLY A 1 114 ? -15.594 -1.900 17.795 1.00 89.88 114 GLY A CA 1
ATOM 843 C C . GLY A 1 114 ? -16.899 -1.425 18.439 1.00 89.88 114 GLY A C 1
ATOM 844 O O . GLY A 1 114 ? -16.903 -0.403 19.123 1.00 89.88 114 GLY A O 1
ATOM 845 N N . LEU A 1 115 ? -17.983 -2.191 18.285 1.00 89.06 115 LEU A N 1
ATOM 846 C CA . LEU A 1 115 ? -19.304 -1.833 18.804 1.00 89.06 115 LEU A CA 1
ATOM 847 C C . LEU A 1 115 ? -19.412 -1.975 20.325 1.00 89.06 115 LEU A C 1
ATOM 849 O O . LEU A 1 115 ? -19.969 -1.085 20.962 1.00 89.06 115 LEU A O 1
ATOM 853 N N . PHE A 1 116 ? -18.895 -3.063 20.907 1.00 89.06 116 PHE A N 1
ATOM 854 C CA . PHE A 1 116 ? -19.079 -3.367 22.336 1.00 89.06 116 PHE A CA 1
ATOM 855 C C . PHE A 1 116 ? -17.917 -2.917 23.231 1.00 89.06 116 PHE A C 1
ATOM 857 O O . PHE A 1 116 ? -18.108 -2.691 24.429 1.00 89.06 116 PHE A O 1
ATOM 864 N N . PHE A 1 117 ? -16.714 -2.792 22.667 1.00 88.75 117 PHE A N 1
ATOM 865 C CA . PHE A 1 117 ? -15.477 -2.517 23.402 1.00 88.75 117 PHE A CA 1
ATOM 866 C C . PHE A 1 117 ? -14.690 -1.326 22.835 1.00 88.75 117 PHE A C 1
ATOM 868 O O . PHE A 1 117 ? -13.555 -1.109 23.255 1.00 88.75 117 PHE A O 1
ATOM 875 N N . GLY A 1 118 ? -15.259 -0.526 21.924 1.00 84.94 118 GLY A N 1
ATOM 876 C CA . GLY A 1 118 ? -14.540 0.544 21.218 1.00 84.94 118 GLY A CA 1
ATOM 877 C C . GLY A 1 118 ? -13.853 1.564 22.135 1.00 84.94 118 GLY A C 1
ATOM 878 O O . GLY A 1 118 ? -12.698 1.922 21.906 1.00 84.94 118 GLY A O 1
ATOM 879 N N . SER A 1 119 ? -14.508 1.973 23.226 1.00 81.56 119 SER A N 1
ATOM 880 C CA . SER A 1 119 ? -13.933 2.897 24.219 1.00 81.56 119 SER A CA 1
ATOM 881 C C . SER A 1 119 ? -12.730 2.298 24.959 1.00 81.56 119 SER A C 1
ATOM 883 O O . SER A 1 119 ? -11.727 2.977 25.182 1.00 81.56 119 SER A O 1
ATOM 885 N N . SER A 1 120 ? -12.797 1.008 25.286 1.00 85.75 120 SER A N 1
ATOM 886 C CA . SER A 1 120 ? -11.708 0.265 25.927 1.00 85.75 120 SER A CA 1
ATOM 887 C C . SER A 1 120 ? -10.559 -0.008 24.961 1.00 85.75 120 SER A C 1
ATOM 889 O O . SER A 1 120 ? -9.392 0.137 25.324 1.00 85.75 120 SER A O 1
ATOM 891 N N . LEU A 1 121 ? -10.886 -0.358 23.716 1.00 85.44 121 LEU A N 1
ATOM 892 C CA . LEU A 1 121 ? -9.923 -0.643 22.661 1.00 85.44 121 LEU A CA 1
ATOM 893 C C . LEU A 1 121 ? -9.140 0.615 22.273 1.00 85.44 121 LEU A C 1
ATOM 895 O O . LEU A 1 121 ? -7.925 0.545 22.136 1.00 85.44 121 LEU A O 1
ATOM 899 N N . SER A 1 122 ? -9.800 1.773 22.183 1.00 83.69 122 SER A N 1
ATOM 900 C CA . SER A 1 122 ? -9.138 3.067 21.970 1.00 83.69 122 SER A CA 1
ATOM 901 C C . SER A 1 122 ? -8.096 3.358 23.058 1.00 83.69 122 SER A C 1
ATOM 903 O O . SER A 1 122 ? -6.951 3.683 22.742 1.00 83.69 122 SER A O 1
ATOM 905 N N . GLY A 1 123 ? -8.452 3.160 24.333 1.00 83.56 123 GLY A N 1
ATOM 906 C CA . GLY A 1 123 ? -7.517 3.327 25.450 1.00 83.56 123 GLY A CA 1
ATOM 907 C C . GLY A 1 123 ? -6.355 2.326 25.426 1.00 83.56 123 GLY A C 1
ATOM 908 O O . GLY A 1 123 ? -5.226 2.686 25.755 1.00 83.56 123 GLY A O 1
ATOM 909 N N . LEU A 1 124 ? -6.605 1.085 24.997 1.00 85.81 124 LEU A N 1
ATOM 910 C CA . LEU A 1 124 ? -5.566 0.065 24.842 1.00 85.81 124 LEU A CA 1
ATOM 911 C C . LEU A 1 124 ? -4.601 0.400 23.697 1.00 85.81 124 LEU A C 1
ATOM 913 O O . LEU A 1 124 ? -3.390 0.298 23.875 1.00 85.81 124 LEU A O 1
ATOM 917 N N . ILE A 1 125 ? -5.120 0.847 22.550 1.00 86.44 125 ILE A N 1
ATOM 918 C CA . ILE A 1 125 ? -4.313 1.268 21.395 1.00 86.44 125 ILE A CA 1
ATOM 919 C C . ILE A 1 125 ? -3.413 2.452 21.770 1.00 86.44 125 ILE A C 1
ATOM 921 O O . ILE A 1 125 ? -2.252 2.476 21.378 1.00 86.44 125 ILE A O 1
ATOM 925 N N . GLN A 1 126 ? -3.889 3.395 22.588 1.00 86.88 126 GLN A N 1
ATOM 926 C CA . GLN A 1 126 ? -3.058 4.501 23.088 1.00 86.88 126 GLN A CA 1
ATOM 927 C C . GLN A 1 126 ? -1.914 4.046 24.008 1.00 86.88 126 GLN A C 1
ATOM 929 O O . GLN A 1 126 ? -0.936 4.772 24.171 1.00 86.88 126 GLN A O 1
ATOM 934 N N . CYS A 1 127 ? -2.012 2.853 24.601 1.00 89.81 127 CYS A N 1
ATOM 935 C CA . CYS A 1 127 ? -0.933 2.257 25.388 1.00 89.81 127 CYS A CA 1
ATOM 936 C C . CYS A 1 127 ? 0.086 1.497 24.521 1.00 89.81 127 CYS A C 1
ATOM 938 O O . CYS A 1 127 ? 1.088 1.018 25.054 1.00 89.81 127 CYS A O 1
ATOM 940 N N . PHE A 1 128 ? -0.160 1.350 23.214 1.00 90.44 128 PHE A N 1
ATOM 941 C CA . PHE A 1 128 ? 0.741 0.637 22.318 1.00 90.44 128 PHE A CA 1
ATOM 942 C C . PHE A 1 128 ? 2.094 1.369 22.224 1.00 90.44 128 PHE A C 1
ATOM 944 O O . PHE A 1 128 ? 2.116 2.570 21.939 1.00 90.44 128 PHE A O 1
ATOM 951 N N . PRO A 1 129 ? 3.236 0.691 22.452 1.00 94.00 129 PRO A N 1
ATOM 952 C CA . PRO A 1 129 ? 4.536 1.353 22.462 1.00 94.00 129 PRO A CA 1
ATOM 953 C C . PRO A 1 129 ? 4.888 1.970 21.103 1.00 94.00 129 PRO A C 1
ATOM 955 O O . PRO A 1 129 ? 5.002 1.266 20.096 1.00 94.00 129 PRO A O 1
ATOM 958 N N . SER A 1 130 ? 5.154 3.278 21.084 1.00 94.12 130 SER A N 1
ATOM 959 C CA . SER A 1 130 ? 5.549 4.003 19.867 1.00 94.12 130 SER A CA 1
ATOM 960 C C . SER A 1 130 ? 6.844 3.470 19.250 1.00 94.12 130 SER A C 1
ATOM 962 O O . SER A 1 130 ? 6.985 3.480 18.031 1.00 94.12 130 SER A O 1
ATOM 964 N N . ALA A 1 131 ? 7.761 2.941 20.069 1.00 96.12 131 ALA A N 1
ATOM 965 C CA . ALA A 1 131 ? 8.992 2.311 19.599 1.00 96.12 131 ALA A CA 1
ATOM 966 C C . ALA A 1 131 ? 8.719 1.065 18.739 1.00 96.12 131 ALA A C 1
ATOM 968 O O . ALA A 1 131 ? 9.310 0.917 17.673 1.00 96.12 131 ALA A O 1
ATOM 969 N N . ILE A 1 132 ? 7.786 0.201 19.161 1.00 95.75 132 ILE A N 1
ATOM 970 C CA . ILE A 1 132 ? 7.415 -0.998 18.395 1.00 95.75 132 ILE A CA 1
ATOM 971 C C . ILE A 1 132 ? 6.743 -0.585 17.086 1.00 95.75 132 ILE A C 1
ATOM 973 O O . ILE A 1 132 ? 7.095 -1.107 16.031 1.00 95.75 132 ILE A O 1
ATOM 977 N N . LEU A 1 133 ? 5.831 0.394 17.142 1.00 93.94 133 LEU A N 1
ATOM 978 C CA . LEU A 1 133 ? 5.189 0.935 15.944 1.00 93.94 133 LEU A CA 1
ATOM 979 C C . LEU A 1 133 ? 6.225 1.494 14.958 1.00 93.94 133 LEU A C 1
ATOM 981 O O . LEU A 1 133 ? 6.168 1.187 13.772 1.00 93.94 133 LEU A O 1
ATOM 985 N N . GLY A 1 134 ? 7.194 2.266 15.452 1.00 95.44 134 GLY A N 1
ATOM 986 C CA . GLY A 1 134 ? 8.268 2.833 14.642 1.00 95.44 134 GLY A CA 1
ATOM 987 C C . GLY A 1 134 ? 9.116 1.762 13.961 1.00 95.44 134 GLY A C 1
ATOM 988 O O . GLY A 1 134 ? 9.345 1.851 12.759 1.00 95.44 134 GLY A O 1
ATOM 989 N N . VAL A 1 135 ? 9.524 0.719 14.690 1.00 97.06 135 VAL A N 1
ATOM 990 C CA . VAL A 1 135 ? 10.297 -0.397 14.120 1.00 97.06 135 VAL A CA 1
ATOM 991 C C . VAL A 1 135 ? 9.482 -1.160 13.075 1.00 97.06 135 VAL A C 1
ATOM 993 O O . VAL A 1 135 ? 10.002 -1.446 12.002 1.00 97.06 135 VAL A O 1
ATOM 996 N N . MET A 1 136 ? 8.203 -1.443 13.339 1.00 94.75 136 MET A N 1
ATOM 997 C CA . MET A 1 136 ? 7.331 -2.122 12.373 1.00 94.75 136 MET A CA 1
ATOM 998 C C . MET A 1 136 ? 7.181 -1.321 11.076 1.00 94.75 136 MET A C 1
ATOM 1000 O O . MET A 1 136 ? 7.327 -1.879 9.990 1.00 94.75 136 MET A O 1
ATOM 1004 N N . LEU A 1 137 ? 6.935 -0.012 11.180 1.00 94.00 137 LEU A N 1
ATOM 1005 C CA . LEU A 1 137 ? 6.818 0.867 10.015 1.00 94.00 137 LEU A CA 1
ATOM 1006 C C . LEU A 1 137 ? 8.149 1.013 9.273 1.00 94.00 137 LEU A C 1
ATOM 1008 O O . LEU A 1 137 ? 8.163 1.036 8.046 1.00 94.00 137 LEU A O 1
ATOM 1012 N N . PHE A 1 138 ? 9.265 1.073 9.999 1.00 95.62 138 PHE A N 1
ATOM 1013 C CA . PHE A 1 138 ? 10.596 1.156 9.408 1.00 95.62 138 PHE A CA 1
ATOM 1014 C C . PHE A 1 138 ? 10.946 -0.105 8.613 1.00 95.62 138 PHE A C 1
ATOM 1016 O O . PHE A 1 138 ? 11.335 -0.008 7.452 1.00 95.62 138 PHE A O 1
ATOM 1023 N N . VAL A 1 139 ? 10.752 -1.287 9.204 1.00 95.12 139 VAL A N 1
ATOM 1024 C CA . VAL A 1 139 ? 11.008 -2.570 8.534 1.00 95.12 139 VAL A CA 1
ATOM 1025 C C . VAL A 1 139 ? 10.087 -2.740 7.330 1.00 95.12 139 VAL A C 1
ATOM 1027 O O . VAL A 1 139 ? 10.570 -3.044 6.244 1.00 95.12 139 VAL A O 1
ATOM 1030 N N . SER A 1 140 ? 8.789 -2.460 7.479 1.00 91.50 140 SER A N 1
ATOM 1031 C CA . SER A 1 140 ? 7.848 -2.506 6.354 1.00 91.50 140 SER A CA 1
ATOM 1032 C C . SER A 1 140 ? 8.240 -1.529 5.239 1.00 91.50 140 SER A C 1
ATOM 1034 O O . SER A 1 140 ? 8.163 -1.878 4.063 1.00 91.50 140 SER A O 1
ATOM 1036 N N . GLY A 1 141 ? 8.730 -0.335 5.589 1.00 92.00 141 GLY A N 1
ATOM 1037 C CA . GLY A 1 141 ? 9.263 0.632 4.630 1.00 92.00 141 GLY A CA 1
ATOM 1038 C C . GLY A 1 141 ? 10.487 0.110 3.872 1.00 92.00 141 GLY A C 1
ATOM 1039 O O . GLY A 1 141 ? 10.571 0.292 2.659 1.00 92.00 141 GLY A O 1
ATOM 1040 N N . ILE A 1 142 ? 11.405 -0.583 4.552 1.00 94.12 142 ILE A N 1
ATOM 1041 C CA . ILE A 1 142 ? 12.561 -1.230 3.912 1.00 94.12 142 ILE A CA 1
ATOM 1042 C C . ILE A 1 142 ? 12.113 -2.363 2.988 1.00 94.12 142 ILE A C 1
ATOM 1044 O O . ILE A 1 142 ? 12.605 -2.443 1.867 1.00 94.12 142 ILE A O 1
ATOM 1048 N N . GLU A 1 143 ? 11.190 -3.224 3.419 1.00 91.06 143 GLU A N 1
ATOM 1049 C CA . GLU A 1 143 ? 10.686 -4.330 2.595 1.00 91.06 143 GLU A CA 1
ATOM 1050 C C . GLU A 1 143 ? 10.013 -3.821 1.317 1.00 91.06 143 GLU A C 1
ATOM 1052 O O . GLU A 1 143 ? 10.326 -4.296 0.225 1.00 91.06 143 GLU A O 1
ATOM 1057 N N . LEU A 1 144 ? 9.150 -2.806 1.435 1.00 88.62 144 LEU A N 1
ATOM 1058 C CA . LEU A 1 144 ? 8.517 -2.153 0.287 1.00 88.62 144 LEU A CA 1
ATOM 1059 C C . LEU A 1 144 ? 9.554 -1.465 -0.611 1.00 88.62 144 LEU A C 1
ATOM 1061 O O . LEU A 1 144 ? 9.489 -1.579 -1.833 1.00 88.62 144 LEU A O 1
ATOM 1065 N N . GLY A 1 145 ? 10.543 -0.794 -0.018 1.00 89.94 145 GLY A N 1
ATOM 1066 C CA . GLY A 1 145 ? 11.637 -0.159 -0.748 1.00 89.94 145 GLY A CA 1
ATOM 1067 C C . GLY A 1 145 ? 12.550 -1.158 -1.462 1.00 89.94 145 GLY A C 1
ATOM 1068 O O . GLY A 1 145 ? 13.045 -0.864 -2.543 1.00 89.94 145 GLY A O 1
ATOM 1069 N N . ALA A 1 146 ? 12.751 -2.361 -0.923 1.00 90.25 146 ALA A N 1
ATOM 1070 C CA . ALA A 1 146 ? 13.627 -3.372 -1.513 1.00 90.25 146 ALA A CA 1
ATOM 1071 C C . ALA A 1 146 ? 13.119 -3.892 -2.869 1.00 90.25 146 ALA A C 1
ATOM 1073 O O . ALA A 1 146 ? 13.937 -4.334 -3.683 1.00 90.25 146 ALA A O 1
ATOM 1074 N N . VAL A 1 147 ? 11.809 -3.786 -3.133 1.00 86.56 147 VAL A N 1
ATOM 1075 C CA . VAL A 1 147 ? 11.177 -4.111 -4.426 1.00 86.56 147 VAL A CA 1
ATOM 1076 C C . VAL A 1 147 ? 11.704 -3.212 -5.548 1.00 86.56 147 VAL A C 1
ATOM 1078 O O . VAL A 1 147 ? 11.812 -3.660 -6.687 1.00 86.56 147 VAL A O 1
ATOM 1081 N N . ALA A 1 148 ? 12.155 -1.993 -5.232 1.00 87.12 148 ALA A N 1
ATOM 1082 C CA . ALA A 1 148 ? 12.795 -1.083 -6.184 1.00 87.12 148 ALA A CA 1
ATOM 1083 C C . ALA A 1 148 ? 13.970 -1.722 -6.946 1.00 87.12 148 ALA A C 1
ATOM 1085 O O . ALA A 1 148 ? 14.230 -1.367 -8.093 1.00 87.12 148 ALA A O 1
ATOM 1086 N N . ARG A 1 149 ? 14.670 -2.694 -6.341 1.00 86.75 149 ARG A N 1
ATOM 1087 C CA . ARG A 1 149 ? 15.790 -3.399 -6.988 1.00 86.75 149 ARG A CA 1
ATOM 1088 C C . ARG A 1 149 ? 15.359 -4.232 -8.193 1.00 86.75 149 ARG A C 1
ATOM 1090 O O . ARG A 1 149 ? 16.161 -4.419 -9.096 1.00 86.75 149 ARG A O 1
ATOM 1097 N N . THR A 1 150 ? 14.105 -4.677 -8.206 1.00 88.00 150 THR A N 1
ATOM 1098 C CA . THR A 1 150 ? 13.548 -5.547 -9.252 1.00 88.00 150 THR A CA 1
ATOM 1099 C C . THR A 1 150 ? 12.967 -4.774 -10.438 1.00 88.00 150 THR A C 1
ATOM 1101 O O . THR A 1 150 ? 12.588 -5.365 -11.441 1.00 88.00 150 THR A O 1
ATOM 1104 N N . VAL A 1 151 ? 12.937 -3.434 -10.376 1.00 85.38 151 VAL A N 1
ATOM 1105 C CA . VAL A 1 151 ? 12.398 -2.567 -11.446 1.00 85.38 151 VAL A CA 1
ATOM 1106 C C . VAL A 1 151 ? 13.093 -2.780 -12.794 1.00 85.38 151 VAL A C 1
ATOM 1108 O O . VAL A 1 151 ? 12.486 -2.571 -13.841 1.00 85.38 151 VAL A O 1
ATOM 1111 N N . ASN A 1 152 ? 14.364 -3.178 -12.775 1.00 90.19 152 ASN A N 1
ATOM 1112 C CA . ASN A 1 152 ? 15.169 -3.390 -13.975 1.00 90.19 152 ASN A CA 1
ATOM 1113 C C . ASN A 1 152 ? 15.391 -4.873 -14.304 1.00 90.19 152 ASN A C 1
ATOM 1115 O O . ASN A 1 152 ? 16.175 -5.176 -15.207 1.00 90.19 152 ASN A O 1
ATOM 1119 N N . ASP A 1 153 ? 14.719 -5.788 -13.603 1.00 89.56 153 ASP A N 1
ATOM 1120 C CA . ASP A 1 153 ? 14.811 -7.215 -13.899 1.00 89.56 153 ASP A CA 1
ATOM 1121 C C . ASP A 1 153 ? 14.208 -7.484 -15.288 1.00 89.56 153 ASP A C 1
ATOM 1123 O O . ASP A 1 153 ? 13.115 -7.027 -15.616 1.00 89.56 153 ASP A O 1
ATOM 1127 N N . GLY A 1 154 ? 14.952 -8.189 -16.145 1.00 84.25 154 GLY A N 1
ATOM 1128 C CA . GLY A 1 154 ? 14.532 -8.484 -17.522 1.00 84.25 154 GLY A CA 1
ATOM 1129 C C . GLY A 1 154 ? 14.680 -7.329 -18.525 1.00 84.25 154 GLY A C 1
ATOM 1130 O O . GLY A 1 154 ? 14.315 -7.487 -19.689 1.00 84.25 154 GLY A O 1
ATOM 1131 N N . VAL A 1 155 ? 15.240 -6.179 -18.125 1.00 89.19 155 VAL A N 1
ATOM 1132 C CA . VAL A 1 155 ? 15.571 -5.079 -19.047 1.00 89.19 155 VAL A CA 1
ATOM 1133 C C . VAL A 1 155 ? 17.024 -5.218 -19.502 1.00 89.19 155 VAL A C 1
ATOM 1135 O O . VAL A 1 155 ? 17.943 -5.026 -18.711 1.00 89.19 155 VAL A O 1
ATOM 1138 N N . HIS A 1 156 ? 17.237 -5.531 -20.782 1.00 86.75 156 HIS A N 1
ATOM 1139 C CA . HIS A 1 156 ? 18.579 -5.714 -21.364 1.00 86.75 156 HIS A CA 1
ATOM 1140 C C . HIS A 1 156 ? 19.197 -4.433 -21.948 1.00 86.75 156 HIS A C 1
ATOM 1142 O O . HIS A 1 156 ? 20.386 -4.396 -22.233 1.00 86.75 156 HIS A O 1
ATOM 1148 N N . ASP A 1 157 ? 18.389 -3.394 -22.133 1.00 90.12 157 ASP A N 1
ATOM 1149 C CA . ASP A 1 157 ? 18.791 -2.113 -22.715 1.00 90.12 157 ASP A CA 1
ATOM 1150 C C . ASP A 1 157 ? 19.277 -1.164 -21.609 1.00 90.12 157 ASP A C 1
ATOM 1152 O O . ASP A 1 157 ? 18.485 -0.723 -20.767 1.00 90.12 157 ASP A O 1
ATOM 1156 N N . ASP A 1 158 ? 20.576 -0.855 -21.600 1.00 88.19 158 ASP A N 1
ATOM 1157 C CA . ASP A 1 158 ? 21.202 -0.024 -20.567 1.00 88.19 158 ASP A CA 1
ATOM 1158 C C . ASP A 1 158 ? 20.609 1.391 -20.501 1.00 88.19 158 ASP A C 1
ATOM 1160 O O . ASP A 1 158 ? 20.447 1.945 -19.408 1.00 88.19 158 ASP A O 1
ATOM 1164 N N . GLN A 1 159 ? 20.168 1.949 -21.632 1.00 86.88 159 GLN A N 1
ATOM 1165 C CA . GLN A 1 159 ? 19.539 3.267 -21.662 1.00 86.88 159 GLN A CA 1
ATOM 1166 C C . GLN A 1 159 ? 18.181 3.250 -20.951 1.00 86.88 159 GLN A C 1
ATOM 1168 O O . GLN A 1 159 ? 17.865 4.167 -20.187 1.00 86.88 159 GLN A O 1
ATOM 1173 N N . LYS A 1 160 ? 17.396 2.178 -21.118 1.00 87.69 160 LYS A N 1
ATOM 1174 C CA . LYS A 1 160 ? 16.135 1.985 -20.378 1.00 87.69 160 LYS A CA 1
ATOM 1175 C C . LYS A 1 160 ? 16.369 1.727 -18.895 1.00 87.69 160 LYS A C 1
ATOM 1177 O O . LYS A 1 160 ? 15.637 2.273 -18.072 1.00 87.69 160 LYS A O 1
ATOM 1182 N N . ARG A 1 161 ? 17.398 0.954 -18.532 1.00 89.06 161 ARG A N 1
ATOM 1183 C CA . ARG A 1 161 ? 17.748 0.698 -17.121 1.00 89.06 161 ARG A CA 1
ATOM 1184 C C . ARG A 1 161 ? 18.088 1.991 -16.388 1.00 89.06 161 ARG A C 1
ATOM 1186 O O . ARG A 1 161 ? 17.593 2.219 -15.281 1.00 89.06 161 ARG A O 1
ATOM 1193 N N . HIS A 1 162 ? 18.897 2.847 -17.016 1.00 87.62 162 HIS A N 1
ATOM 1194 C CA . HIS A 1 162 ? 19.251 4.160 -16.479 1.00 87.62 162 HIS A CA 1
ATOM 1195 C C . HIS A 1 162 ? 18.021 5.061 -16.352 1.00 87.62 162 HIS A C 1
ATOM 1197 O O . HIS A 1 162 ? 17.825 5.684 -15.310 1.00 87.62 162 HIS A O 1
ATOM 1203 N N . ALA A 1 163 ? 17.152 5.088 -17.361 1.00 89.88 163 ALA A N 1
ATOM 1204 C CA . ALA A 1 163 ? 15.937 5.892 -17.323 1.00 89.88 163 ALA A CA 1
ATOM 1205 C C . ALA A 1 163 ? 14.965 5.463 -16.221 1.00 89.88 163 ALA A C 1
ATOM 1207 O O . ALA A 1 163 ? 14.509 6.306 -15.452 1.00 89.88 163 ALA A O 1
ATOM 1208 N N . ASN A 1 164 ? 14.695 4.163 -16.088 1.00 91.31 164 ASN A N 1
ATOM 1209 C CA . ASN A 1 164 ? 13.852 3.624 -15.022 1.00 91.31 164 ASN A CA 1
ATOM 1210 C C . ASN A 1 164 ? 14.393 3.995 -13.635 1.00 91.31 164 ASN A C 1
ATOM 1212 O O . ASN A 1 164 ? 13.636 4.425 -12.764 1.00 91.31 164 ASN A O 1
ATOM 1216 N N . PHE A 1 165 ? 15.711 3.879 -13.443 1.00 91.19 165 PHE A N 1
ATOM 1217 C CA . PHE A 1 165 ? 16.364 4.257 -12.193 1.00 91.19 165 PHE A CA 1
ATOM 1218 C C . PHE A 1 165 ? 16.227 5.759 -11.901 1.00 91.19 165 PHE A C 1
ATOM 1220 O O . PHE A 1 165 ? 15.863 6.133 -10.785 1.00 91.19 165 PHE A O 1
ATOM 1227 N N . ILE A 1 166 ? 16.454 6.618 -12.903 1.00 91.31 166 ILE A N 1
ATOM 1228 C CA . ILE A 1 166 ? 16.287 8.073 -12.779 1.00 91.31 166 ILE A CA 1
ATOM 1229 C C . ILE A 1 166 ? 14.838 8.412 -12.425 1.00 91.31 166 ILE A C 1
ATOM 1231 O O . ILE A 1 166 ? 14.608 9.115 -11.447 1.00 91.31 166 ILE A O 1
ATOM 1235 N N . ILE A 1 167 ? 13.858 7.870 -13.154 1.00 92.62 167 ILE A N 1
ATOM 1236 C CA . ILE A 1 167 ? 12.429 8.112 -12.905 1.00 92.62 167 ILE A CA 1
ATOM 1237 C C . ILE A 1 167 ? 12.061 7.711 -11.475 1.00 92.62 167 ILE A C 1
ATOM 1239 O O . ILE A 1 167 ? 11.393 8.472 -10.773 1.00 92.62 167 ILE A O 1
ATOM 1243 N N . MET A 1 168 ? 12.525 6.552 -11.012 1.00 92.12 168 MET A N 1
ATOM 1244 C CA . MET A 1 168 ? 12.267 6.062 -9.662 1.00 92.12 168 MET A CA 1
ATOM 1245 C C . MET A 1 168 ? 12.868 6.976 -8.584 1.00 92.12 168 MET A C 1
ATOM 1247 O O . MET A 1 168 ? 12.154 7.377 -7.664 1.00 92.12 168 MET A O 1
ATOM 1251 N N . ILE A 1 169 ? 14.150 7.344 -8.696 1.00 92.56 169 ILE A N 1
ATOM 1252 C CA . ILE A 1 169 ? 14.817 8.228 -7.727 1.00 92.56 169 ILE A CA 1
ATOM 1253 C C . ILE A 1 169 ? 14.210 9.632 -7.749 1.00 92.56 169 ILE A C 1
ATOM 1255 O O . ILE A 1 169 ? 13.986 10.208 -6.687 1.00 92.56 169 ILE A O 1
ATOM 1259 N N . THR A 1 170 ? 13.882 10.175 -8.923 1.00 92.56 170 THR A N 1
ATOM 1260 C CA . THR A 1 170 ? 13.187 11.463 -9.046 1.00 92.56 170 THR A CA 1
ATOM 1261 C C . THR A 1 170 ? 11.813 11.410 -8.387 1.00 92.56 170 THR A C 1
ATOM 1263 O O . THR A 1 170 ? 11.482 12.304 -7.611 1.00 92.56 170 THR A O 1
ATOM 1266 N N . THR A 1 171 ? 11.035 10.351 -8.625 1.00 92.69 171 THR A N 1
ATOM 1267 C CA . THR A 1 171 ? 9.725 10.153 -7.985 1.00 92.69 171 THR A CA 1
ATOM 1268 C C . THR A 1 171 ? 9.877 10.101 -6.465 1.00 92.69 171 THR A C 1
ATOM 1270 O O . THR A 1 171 ? 9.215 10.856 -5.757 1.00 92.69 171 THR A O 1
ATOM 1273 N N . ALA A 1 172 ? 10.798 9.279 -5.953 1.00 92.06 172 ALA A N 1
ATOM 1274 C CA . ALA A 1 172 ? 11.060 9.146 -4.520 1.00 92.06 172 ALA A CA 1
ATOM 1275 C C . ALA A 1 172 ? 11.540 10.463 -3.883 1.00 92.06 172 ALA A C 1
ATOM 1277 O O . ALA A 1 172 ? 11.061 10.852 -2.819 1.00 92.06 172 ALA A O 1
ATOM 1278 N N . GLY A 1 173 ? 12.446 11.183 -4.548 1.00 93.12 173 GLY A N 1
ATOM 1279 C CA . GLY A 1 173 ? 12.952 12.475 -4.090 1.00 93.12 173 GLY A CA 1
ATOM 1280 C C . GLY A 1 173 ? 11.856 13.538 -4.014 1.00 93.12 173 GLY A C 1
ATOM 1281 O O . GLY A 1 173 ? 11.760 14.247 -3.014 1.00 93.12 173 GLY A O 1
ATOM 1282 N N . MET A 1 174 ? 10.986 13.608 -5.025 1.00 92.62 174 MET A N 1
ATOM 1283 C CA . MET A 1 174 ? 9.849 14.533 -5.043 1.00 92.62 174 MET A CA 1
ATOM 1284 C C . MET A 1 174 ? 8.800 14.175 -3.979 1.00 92.62 174 MET A C 1
ATOM 1286 O O . MET A 1 174 ? 8.310 15.071 -3.291 1.00 92.62 174 MET A O 1
ATOM 1290 N N . LEU A 1 175 ? 8.508 12.883 -3.778 1.00 90.75 175 LEU A N 1
ATOM 1291 C CA . LEU A 1 175 ? 7.628 12.402 -2.703 1.00 90.75 175 LEU A CA 1
ATOM 1292 C C . LEU A 1 175 ? 8.117 12.872 -1.326 1.00 90.75 175 LEU A C 1
ATOM 1294 O O . LEU A 1 175 ? 7.370 13.501 -0.575 1.00 90.75 175 LEU A O 1
ATOM 1298 N N . VAL A 1 176 ? 9.387 12.601 -1.006 1.00 91.12 176 VAL A N 1
ATOM 1299 C CA . VAL A 1 176 ? 9.979 12.911 0.306 1.00 91.12 176 VAL A CA 1
ATOM 1300 C C . VAL A 1 176 ? 10.172 14.415 0.496 1.00 91.12 176 VAL A C 1
ATOM 1302 O O . VAL A 1 176 ? 9.884 14.939 1.573 1.00 91.12 176 VAL A O 1
ATOM 1305 N N . GLY A 1 177 ? 10.632 15.120 -0.540 1.00 92.38 177 GLY A N 1
ATOM 1306 C CA . GLY A 1 177 ? 10.926 16.550 -0.479 1.00 92.38 177 GLY A CA 1
ATOM 1307 C C . GLY A 1 177 ? 9.682 17.406 -0.255 1.00 92.38 177 GLY A C 1
ATOM 1308 O O . GLY A 1 177 ? 9.705 18.318 0.571 1.00 92.38 177 GLY A O 1
ATOM 1309 N N . PHE A 1 178 ? 8.581 17.087 -0.941 1.00 88.75 178 PHE A N 1
ATOM 1310 C CA . PHE A 1 178 ? 7.343 17.867 -0.873 1.00 88.75 178 PHE A CA 1
ATOM 1311 C C . PHE A 1 178 ? 6.296 17.295 0.087 1.00 88.75 178 PHE A C 1
ATOM 1313 O O . PHE A 1 178 ? 5.289 17.957 0.338 1.00 88.75 178 PHE A O 1
ATOM 1320 N N . LYS A 1 179 ? 6.522 16.092 0.639 1.00 88.88 179 LYS A N 1
ATOM 1321 C CA . LYS A 1 179 ? 5.574 15.375 1.514 1.00 88.88 179 LYS A CA 1
ATOM 1322 C C . LYS A 1 179 ? 4.173 15.277 0.901 1.00 88.88 179 LYS A C 1
ATOM 1324 O O . LYS A 1 179 ? 3.169 15.390 1.601 1.00 88.88 179 LYS A O 1
ATOM 1329 N N . ASN A 1 180 ? 4.114 15.129 -0.419 1.00 85.94 180 ASN A N 1
ATOM 1330 C CA . ASN A 1 180 ? 2.872 15.087 -1.172 1.00 85.94 180 ASN A CA 1
ATOM 1331 C C . ASN A 1 180 ? 2.963 14.012 -2.254 1.00 85.94 180 ASN A C 1
ATOM 1333 O O . ASN A 1 180 ? 3.762 14.120 -3.190 1.00 85.94 180 ASN A O 1
ATOM 1337 N N . ASP A 1 181 ? 2.101 13.005 -2.129 1.00 86.06 181 ASP A N 1
ATOM 1338 C CA . ASP A 1 181 ? 2.075 11.852 -3.027 1.00 86.06 181 ASP A CA 1
ATOM 1339 C C . ASP A 1 181 ? 1.767 12.245 -4.480 1.00 86.06 181 ASP A C 1
ATOM 1341 O O . ASP A 1 181 ? 2.322 11.685 -5.428 1.00 86.06 181 ASP A O 1
ATOM 1345 N N . GLY A 1 182 ? 0.940 13.278 -4.667 1.00 85.56 182 GLY A N 1
ATOM 1346 C CA . GLY A 1 182 ? 0.593 13.813 -5.980 1.00 85.56 182 GLY A CA 1
ATOM 1347 C C . GLY A 1 182 ? 1.770 14.494 -6.680 1.00 85.56 182 GLY A C 1
ATOM 1348 O O . GLY A 1 182 ? 1.980 14.267 -7.871 1.00 85.56 182 GLY A O 1
ATOM 1349 N N . ILE A 1 183 ? 2.568 15.286 -5.954 1.00 87.44 183 ILE A N 1
ATOM 1350 C CA . ILE A 1 183 ? 3.755 15.960 -6.518 1.00 87.44 183 ILE A CA 1
ATOM 1351 C C . ILE A 1 183 ? 4.805 14.931 -6.934 1.00 87.44 183 ILE A C 1
ATOM 1353 O O . ILE A 1 183 ? 5.380 15.034 -8.018 1.00 87.44 183 ILE A O 1
ATOM 1357 N N . GLY A 1 184 ? 5.016 13.914 -6.100 1.00 90.25 184 GLY A N 1
ATOM 1358 C CA . GLY A 1 184 ? 5.905 12.804 -6.410 1.00 90.25 184 GLY A CA 1
ATOM 1359 C C . GLY A 1 184 ? 5.514 12.070 -7.687 1.00 90.25 184 GLY A C 1
ATOM 1360 O O . GLY A 1 184 ? 6.326 11.942 -8.605 1.00 90.25 184 GLY A O 1
ATOM 1361 N N . PHE A 1 185 ? 4.249 11.653 -7.773 1.00 89.00 185 PHE A N 1
ATOM 1362 C CA . PHE A 1 185 ? 3.712 10.977 -8.952 1.00 89.00 185 PHE A CA 1
ATOM 1363 C C . PHE A 1 185 ? 3.820 11.836 -10.218 1.00 89.00 185 PHE A C 1
ATOM 1365 O O . PHE A 1 185 ? 4.268 11.349 -11.256 1.00 89.00 185 PHE A O 1
ATOM 1372 N N . LEU A 1 186 ? 3.468 13.123 -10.138 1.00 90.69 186 LEU A N 1
ATOM 1373 C CA . LEU A 1 186 ? 3.572 14.041 -11.271 1.00 90.69 186 LEU A CA 1
ATOM 1374 C C . LEU A 1 186 ? 5.027 14.209 -11.732 1.00 90.69 186 LEU A C 1
ATOM 1376 O O . LEU A 1 186 ? 5.289 14.187 -12.933 1.00 90.69 186 LEU A O 1
ATOM 1380 N N . GLY A 1 187 ? 5.975 14.312 -10.796 1.00 90.69 187 GLY A N 1
ATOM 1381 C CA . GLY A 1 187 ? 7.405 14.350 -11.103 1.00 90.69 187 GLY A CA 1
ATOM 1382 C C . GLY A 1 187 ? 7.878 13.103 -11.857 1.00 90.69 187 GLY A C 1
ATOM 1383 O O . GLY A 1 187 ? 8.567 13.223 -12.871 1.00 90.69 187 GLY A O 1
ATOM 1384 N N . GLY A 1 188 ? 7.447 11.916 -11.421 1.00 91.19 188 GLY A N 1
ATOM 1385 C CA . GLY A 1 188 ? 7.727 10.651 -12.106 1.00 91.19 188 GLY A CA 1
ATOM 1386 C C . GLY A 1 188 ? 7.130 10.573 -13.511 1.00 91.19 188 GLY A C 1
ATOM 1387 O O . GLY A 1 188 ? 7.820 10.205 -14.463 1.00 91.19 188 GLY A O 1
ATOM 1388 N N . MET A 1 189 ? 5.869 10.983 -13.663 1.00 91.25 189 MET A N 1
ATOM 1389 C CA . MET A 1 189 ? 5.171 11.026 -14.953 1.00 91.25 189 MET A CA 1
ATOM 1390 C C . MET A 1 189 ? 5.847 11.973 -15.947 1.00 91.25 189 MET A C 1
ATOM 1392 O O . MET A 1 189 ? 6.022 11.613 -17.109 1.00 91.25 189 MET A O 1
ATOM 1396 N N . ILE A 1 190 ? 6.261 13.162 -15.501 1.00 93.00 190 ILE A N 1
ATOM 1397 C CA . ILE A 1 190 ? 6.992 14.121 -16.340 1.00 93.00 190 ILE A CA 1
ATOM 1398 C C . ILE A 1 190 ? 8.344 13.534 -16.756 1.00 93.00 190 ILE A C 1
ATOM 1400 O O . ILE A 1 190 ? 8.682 13.579 -17.936 1.00 93.00 190 ILE A O 1
ATOM 1404 N N . GLY A 1 191 ? 9.092 12.929 -15.826 1.00 90.94 191 GLY A N 1
ATOM 1405 C CA . GLY A 1 191 ? 10.357 12.260 -16.141 1.00 90.94 191 GLY A CA 1
ATOM 1406 C C . GLY A 1 191 ? 10.191 11.150 -17.184 1.00 90.94 191 GLY A C 1
ATOM 1407 O O . GLY A 1 191 ? 10.940 11.096 -18.160 1.00 90.94 191 GLY A O 1
ATOM 1408 N N . SER A 1 192 ? 9.157 10.319 -17.029 1.00 91.38 192 SER A N 1
ATOM 1409 C CA . SER A 1 192 ? 8.808 9.266 -17.987 1.00 91.38 192 SER A CA 1
ATOM 1410 C C . SER A 1 192 ? 8.428 9.828 -19.360 1.00 91.38 192 SER A C 1
ATOM 1412 O O . SER A 1 192 ? 8.933 9.354 -20.379 1.00 91.38 192 SER A O 1
ATOM 1414 N N . ALA A 1 193 ? 7.608 10.881 -19.405 1.00 91.75 193 ALA A N 1
ATOM 1415 C CA . ALA A 1 193 ? 7.207 11.532 -20.649 1.00 91.75 193 ALA A CA 1
ATOM 1416 C C . ALA A 1 193 ? 8.401 12.161 -21.382 1.00 91.75 193 ALA A C 1
ATOM 1418 O O . ALA A 1 193 ? 8.536 11.982 -22.591 1.00 91.75 193 ALA A O 1
ATOM 1419 N N . CYS A 1 194 ? 9.294 12.847 -20.665 1.00 89.38 194 CYS A N 1
ATOM 1420 C CA . CYS A 1 194 ? 10.515 13.415 -21.237 1.00 89.38 194 CYS A CA 1
ATOM 1421 C C . CYS A 1 194 ? 11.395 12.334 -21.872 1.00 89.38 194 CYS A C 1
ATOM 1423 O O . CYS A 1 194 ? 11.851 12.510 -22.999 1.00 89.38 194 CYS A O 1
ATOM 1425 N N . PHE A 1 195 ? 11.592 11.203 -21.189 1.00 88.19 195 PHE A N 1
ATOM 1426 C CA . PHE A 1 195 ? 12.371 10.091 -21.729 1.00 88.19 195 PHE A CA 1
ATOM 1427 C C . PHE A 1 195 ? 11.706 9.451 -22.953 1.00 88.19 195 PHE A C 1
ATOM 1429 O O . PHE A 1 195 ? 12.362 9.214 -23.965 1.00 88.19 195 PHE A O 1
ATOM 1436 N N . TYR A 1 196 ? 10.390 9.237 -22.900 1.00 87.69 196 TYR A N 1
ATOM 1437 C CA . TYR A 1 196 ? 9.624 8.708 -24.027 1.00 87.69 196 TYR A CA 1
ATOM 1438 C C . TYR A 1 196 ? 9.715 9.617 -25.264 1.00 87.69 196 TYR A C 1
ATOM 1440 O O . TYR A 1 196 ? 9.929 9.137 -26.377 1.00 87.69 196 TYR A O 1
ATOM 1448 N N . LEU A 1 197 ? 9.608 10.936 -25.079 1.00 88.62 197 LEU A N 1
ATOM 1449 C CA . LEU A 1 197 ? 9.764 11.910 -26.161 1.00 88.62 197 LEU A CA 1
ATOM 1450 C C . LEU A 1 197 ? 11.207 11.953 -26.679 1.00 88.62 197 LEU A C 1
ATOM 1452 O O . LEU A 1 197 ? 11.409 11.969 -27.892 1.00 88.62 197 LEU A O 1
ATOM 1456 N N . ALA A 1 198 ? 12.203 11.910 -25.793 1.00 85.69 198 ALA A N 1
ATOM 1457 C CA . ALA A 1 198 ? 13.611 11.863 -26.178 1.00 85.69 198 ALA A CA 1
ATOM 1458 C C . ALA A 1 198 ? 13.926 10.621 -27.023 1.00 85.69 198 ALA A C 1
ATOM 1460 O O . ALA A 1 198 ? 14.579 10.743 -28.049 1.00 85.69 198 ALA A O 1
ATOM 1461 N N . MET A 1 199 ? 13.390 9.447 -26.679 1.00 81.56 199 MET A N 1
ATOM 1462 C CA . MET A 1 199 ? 13.520 8.249 -27.518 1.00 81.56 199 MET A CA 1
ATOM 1463 C C . MET A 1 199 ? 12.774 8.379 -28.849 1.00 81.56 199 MET A C 1
ATOM 1465 O O . MET A 1 199 ? 13.245 7.908 -29.882 1.00 81.56 199 MET A O 1
ATOM 1469 N N . ARG A 1 200 ? 11.605 9.029 -28.851 1.00 84.62 200 ARG A N 1
ATOM 1470 C CA . ARG A 1 200 ? 10.777 9.174 -30.053 1.00 84.62 200 ARG A CA 1
ATOM 1471 C C . ARG A 1 200 ? 11.375 10.120 -31.097 1.00 84.62 200 ARG A C 1
ATOM 1473 O O . ARG A 1 200 ? 11.118 9.907 -32.285 1.00 84.62 200 ARG A O 1
ATOM 1480 N N . PHE A 1 201 ? 12.105 11.147 -30.657 1.00 82.00 201 PHE A N 1
ATOM 1481 C CA . PHE A 1 201 ? 12.698 12.189 -31.506 1.00 82.00 201 PHE A CA 1
ATOM 1482 C C . PHE A 1 201 ? 14.228 12.114 -31.620 1.00 82.00 201 PHE A C 1
ATOM 1484 O O . PHE A 1 201 ? 14.778 12.648 -32.575 1.00 82.00 201 PHE A O 1
ATOM 1491 N N . GLY A 1 202 ? 14.911 11.458 -30.680 1.00 62.81 202 GLY A N 1
ATOM 1492 C CA . GLY A 1 202 ? 16.371 11.319 -30.643 1.00 62.81 202 GLY A CA 1
ATOM 1493 C C . GLY A 1 202 ? 16.922 10.160 -31.474 1.00 62.81 202 GLY A C 1
ATOM 1494 O O . GLY A 1 202 ? 18.114 10.133 -31.747 1.00 62.81 202 GLY A O 1
ATOM 1495 N N . GLY A 1 203 ? 16.073 9.246 -31.961 1.00 53.91 203 GLY A N 1
ATOM 1496 C CA . GLY A 1 203 ? 16.464 8.142 -32.852 1.00 53.91 203 GLY A CA 1
ATOM 1497 C C . GLY A 1 203 ? 16.873 8.557 -34.275 1.00 53.91 203 GLY A C 1
ATOM 1498 O O . GLY A 1 203 ? 16.662 7.796 -35.215 1.00 53.91 203 GLY A O 1
ATOM 1499 N N . SER A 1 204 ? 17.393 9.770 -34.470 1.00 48.00 204 SER A N 1
ATOM 1500 C CA . SER A 1 204 ? 17.893 10.265 -35.760 1.00 48.00 204 SER A CA 1
ATOM 1501 C C . SER A 1 204 ? 19.323 10.811 -35.701 1.00 48.00 204 SER A C 1
ATOM 1503 O O . SER A 1 204 ? 19.782 11.329 -36.712 1.00 48.00 204 SER A O 1
ATOM 1505 N N . THR A 1 205 ? 20.038 10.677 -34.576 1.00 48.72 205 THR A N 1
ATOM 1506 C CA . THR A 1 205 ? 21.344 11.343 -34.396 1.00 48.72 205 THR A CA 1
ATOM 1507 C C . THR A 1 205 ? 22.447 10.428 -33.846 1.00 48.72 205 THR A C 1
ATOM 1509 O O . THR A 1 205 ? 23.371 10.921 -33.228 1.00 48.72 205 THR A O 1
ATOM 1512 N N . ASP A 1 206 ? 22.392 9.112 -34.081 1.00 48.53 206 ASP A N 1
ATOM 1513 C CA . ASP A 1 206 ? 23.455 8.175 -33.651 1.00 48.53 206 ASP A CA 1
ATOM 1514 C C . ASP A 1 206 ? 23.930 7.256 -34.799 1.00 48.53 206 ASP A C 1
ATOM 1516 O O . ASP A 1 206 ? 24.202 6.076 -34.597 1.00 48.53 206 ASP A O 1
ATOM 1520 N N . GLN A 1 207 ? 24.004 7.759 -36.038 1.00 42.94 207 GLN A N 1
ATOM 1521 C CA . GLN A 1 207 ? 24.728 7.066 -37.125 1.00 42.94 207 GLN A CA 1
ATOM 1522 C C . GLN A 1 207 ? 25.995 7.795 -37.594 1.00 42.94 207 GLN A C 1
ATOM 1524 O O . GLN A 1 207 ? 26.746 7.233 -38.386 1.00 42.94 207 GLN A O 1
ATOM 1529 N N . ASP A 1 208 ? 26.294 8.984 -37.061 1.00 41.34 208 ASP A N 1
ATOM 1530 C CA . ASP A 1 208 ? 27.384 9.815 -37.590 1.00 41.34 208 ASP A CA 1
ATOM 1531 C C . ASP A 1 208 ? 28.676 9.800 -36.743 1.00 41.34 208 ASP A C 1
ATOM 1533 O O . ASP A 1 208 ? 29.709 10.271 -37.217 1.00 41.34 208 ASP A O 1
ATOM 1537 N N . GLU A 1 209 ? 28.683 9.229 -35.529 1.00 44.88 209 GLU A N 1
ATOM 1538 C CA . GLU A 1 209 ? 29.887 9.233 -34.668 1.00 44.88 209 GLU A CA 1
ATOM 1539 C C . GLU A 1 209 ? 30.704 7.928 -34.674 1.00 44.88 209 GLU A C 1
ATOM 1541 O O . GLU A 1 209 ? 31.919 7.975 -34.463 1.00 44.88 209 GLU A O 1
ATOM 1546 N N . GLU A 1 210 ? 30.119 6.771 -35.006 1.00 41.19 210 GLU A N 1
ATOM 1547 C CA . GLU A 1 210 ? 30.860 5.494 -34.972 1.00 41.19 210 GLU A CA 1
ATOM 1548 C C . GLU A 1 210 ? 31.813 5.316 -36.174 1.00 41.19 210 GLU A C 1
ATOM 1550 O O . GLU A 1 210 ? 32.775 4.553 -36.109 1.00 41.19 210 GLU A O 1
ATOM 1555 N N . GLN A 1 211 ? 31.649 6.103 -37.245 1.00 35.94 211 GLN A N 1
ATOM 1556 C CA . GLN A 1 211 ? 32.521 6.029 -38.426 1.00 35.94 211 GLN A CA 1
ATOM 1557 C C . GLN A 1 211 ? 33.810 6.872 -38.311 1.00 35.94 211 GLN A C 1
ATOM 1559 O O . GLN A 1 211 ? 34.734 6.704 -39.108 1.00 35.94 211 GLN A O 1
ATOM 1564 N N . SER A 1 212 ? 33.925 7.743 -37.300 1.00 35.59 212 SER A N 1
ATOM 1565 C CA . SER A 1 212 ? 35.118 8.585 -37.088 1.00 35.59 212 SER A CA 1
ATOM 1566 C C . SER A 1 212 ? 36.217 7.876 -36.271 1.00 35.59 212 SER A C 1
ATOM 1568 O O . SER A 1 212 ? 37.409 8.151 -36.431 1.00 35.59 212 SER A O 1
ATOM 1570 N N . GLY A 1 213 ? 35.845 6.894 -35.438 1.00 33.97 213 GLY A N 1
ATOM 1571 C CA . GLY A 1 213 ? 36.782 6.137 -34.597 1.00 33.97 213 GLY A CA 1
ATOM 1572 C C . GLY A 1 213 ? 37.578 5.056 -35.340 1.00 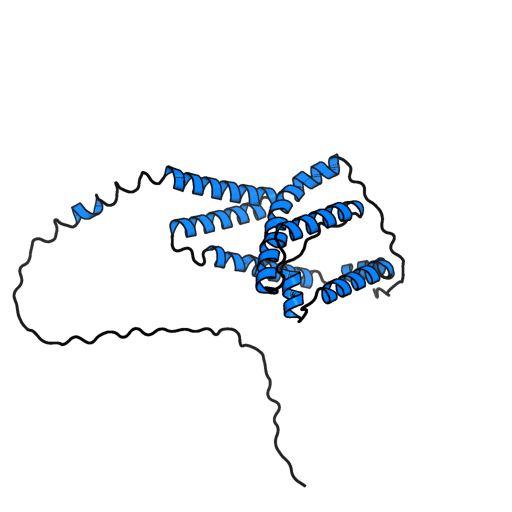33.97 213 GLY A C 1
ATOM 1573 O O . GLY A 1 213 ? 38.731 4.790 -34.997 1.00 33.97 213 GLY A O 1
ATOM 1574 N N . GLU A 1 214 ? 37.009 4.465 -36.393 1.00 37.03 214 GLU A N 1
ATOM 1575 C CA . GLU A 1 214 ? 37.624 3.332 -37.104 1.00 37.03 214 GLU A CA 1
ATOM 1576 C C . GLU A 1 214 ? 38.657 3.768 -38.166 1.00 37.03 214 GLU A C 1
ATOM 1578 O O . GLU A 1 214 ? 39.583 3.025 -38.503 1.00 37.03 214 GLU A O 1
ATOM 1583 N N . MET A 1 215 ? 38.590 5.021 -38.637 1.00 36.75 215 MET A N 1
ATOM 1584 C CA . MET A 1 215 ? 39.530 5.542 -39.640 1.00 36.75 215 MET A CA 1
ATOM 1585 C C . MET A 1 215 ? 40.931 5.833 -39.065 1.00 36.75 215 MET A C 1
ATOM 1587 O O . MET A 1 215 ? 41.917 5.789 -39.800 1.00 36.75 215 MET A O 1
ATOM 1591 N N . THR A 1 216 ? 41.061 6.056 -37.752 1.00 36.44 216 THR A N 1
ATOM 1592 C CA . THR A 1 216 ? 42.360 6.399 -37.135 1.00 36.44 216 THR A CA 1
ATOM 1593 C C . THR A 1 216 ? 43.219 5.167 -36.815 1.00 36.44 216 THR A C 1
ATOM 1595 O O . THR A 1 216 ? 44.447 5.251 -36.800 1.00 36.44 216 THR A O 1
ATOM 1598 N N . VAL A 1 217 ? 42.618 3.988 -36.617 1.00 42.56 217 VAL A N 1
ATOM 1599 C CA . VAL A 1 217 ? 43.356 2.786 -36.171 1.00 42.56 217 VAL A CA 1
ATOM 1600 C C . VAL A 1 217 ? 44.034 2.039 -37.331 1.00 42.56 217 VAL A C 1
ATOM 1602 O O . VAL A 1 217 ? 45.037 1.351 -37.131 1.00 42.56 217 VAL A O 1
ATOM 1605 N N . THR A 1 218 ? 43.572 2.225 -38.569 1.00 40.00 218 THR A N 1
ATOM 1606 C CA . THR A 1 218 ? 44.056 1.438 -39.720 1.00 40.00 218 THR A CA 1
ATOM 1607 C C . THR A 1 218 ? 45.452 1.857 -40.215 1.00 40.00 218 THR A C 1
ATOM 1609 O O . THR A 1 218 ? 46.144 1.064 -40.849 1.00 40.00 218 THR A O 1
ATOM 1612 N N . HIS A 1 219 ? 45.943 3.055 -39.874 1.00 37.09 219 HIS A N 1
ATOM 1613 C CA . HIS A 1 219 ? 47.210 3.565 -40.423 1.00 37.09 219 HIS A CA 1
ATOM 1614 C C . HIS A 1 219 ? 48.477 3.222 -39.611 1.00 37.09 219 HIS A C 1
ATOM 1616 O O . HIS A 1 219 ? 49.585 3.512 -40.063 1.00 37.09 219 HIS A O 1
ATOM 1622 N N . ALA A 1 220 ? 48.346 2.584 -38.441 1.00 37.09 220 ALA A N 1
ATOM 1623 C CA . ALA A 1 220 ? 49.480 2.276 -37.557 1.00 37.09 220 ALA A CA 1
ATOM 1624 C C . ALA A 1 220 ? 50.049 0.851 -37.712 1.00 37.09 220 ALA A C 1
ATOM 1626 O O . ALA A 1 220 ? 51.017 0.498 -37.039 1.00 37.09 220 ALA A O 1
ATOM 1627 N N . ARG A 1 221 ? 49.482 0.013 -38.591 1.00 33.12 221 ARG A N 1
ATOM 1628 C CA . ARG A 1 221 ? 49.843 -1.411 -38.703 1.00 33.12 221 ARG A CA 1
ATOM 1629 C C . ARG A 1 221 ? 50.475 -1.757 -40.055 1.00 33.12 221 ARG A C 1
ATOM 1631 O O . ARG A 1 221 ? 50.072 -2.701 -40.717 1.00 33.12 221 ARG A O 1
ATOM 1638 N N . SER A 1 222 ? 51.488 -0.995 -40.465 1.00 32.28 222 SER A N 1
ATOM 1639 C CA . SER A 1 222 ? 52.338 -1.329 -41.617 1.00 32.28 222 SER A CA 1
ATOM 1640 C C . SER A 1 222 ? 53.824 -1.206 -41.270 1.00 32.28 222 SER A C 1
ATOM 1642 O O . SER A 1 222 ? 54.541 -0.383 -41.828 1.00 32.28 222 SER A O 1
ATOM 1644 N N . SER A 1 223 ? 54.301 -1.998 -40.314 1.00 34.03 223 SER A N 1
ATOM 1645 C CA . SER A 1 223 ? 55.721 -2.346 -40.230 1.00 34.03 223 SER A CA 1
ATOM 1646 C C . SER A 1 223 ? 55.889 -3.507 -39.264 1.00 34.03 223 SER A C 1
ATOM 1648 O O . SER A 1 223 ? 55.806 -3.312 -38.056 1.00 34.03 223 SER A O 1
ATOM 1650 N N . GLN A 1 224 ? 56.060 -4.709 -39.812 1.00 31.42 224 GLN A N 1
ATOM 1651 C CA . GLN A 1 224 ? 57.069 -5.709 -39.434 1.00 31.42 224 GLN A CA 1
ATOM 1652 C C . GLN A 1 224 ? 56.619 -7.095 -39.908 1.00 31.42 224 GLN A C 1
ATOM 1654 O O . GLN A 1 224 ? 55.528 -7.566 -39.602 1.00 31.42 224 GLN A O 1
ATOM 1659 N N . ALA A 1 225 ? 57.475 -7.675 -40.743 1.00 30.59 225 ALA A N 1
ATOM 1660 C CA . ALA A 1 225 ? 57.335 -8.964 -41.396 1.00 30.59 225 ALA A CA 1
ATOM 1661 C C . ALA A 1 225 ? 57.640 -10.130 -40.437 1.00 30.59 225 ALA A C 1
ATOM 1663 O O . ALA A 1 225 ? 58.455 -9.987 -39.526 1.00 30.59 225 ALA A O 1
ATOM 1664 N N . GLU A 1 226 ? 57.006 -11.278 -40.691 1.00 30.27 226 GLU A N 1
ATOM 1665 C CA . GLU A 1 226 ? 57.332 -12.583 -40.096 1.00 30.27 226 GLU A CA 1
ATOM 1666 C C . GLU A 1 226 ? 58.700 -13.125 -40.567 1.00 30.27 226 GLU A C 1
ATOM 1668 O O . GLU A 1 226 ? 59.255 -12.620 -41.551 1.00 30.27 226 GLU A O 1
ATOM 1673 N N . PRO A 1 227 ? 59.241 -14.167 -39.897 1.00 35.09 227 PRO A N 1
ATOM 1674 C CA . PRO A 1 227 ? 59.048 -15.516 -40.462 1.00 35.09 227 PRO A CA 1
ATOM 1675 C C . PRO A 1 227 ? 58.868 -16.687 -39.452 1.00 35.09 227 PRO A C 1
ATOM 1677 O O . PRO A 1 227 ? 59.583 -16.785 -38.462 1.00 35.09 227 PRO A O 1
ATOM 1680 N N . GLU A 1 228 ? 57.925 -17.578 -39.796 1.00 31.31 228 GLU A N 1
ATOM 1681 C CA . GLU A 1 228 ? 57.900 -19.069 -39.828 1.00 31.31 228 GLU A CA 1
ATOM 1682 C C . GLU A 1 228 ? 58.403 -20.034 -38.705 1.00 31.31 228 GLU A C 1
ATOM 1684 O O . GLU A 1 228 ? 59.460 -19.864 -38.103 1.00 31.31 228 GLU A O 1
ATOM 1689 N N . SER A 1 229 ? 57.695 -21.192 -38.644 1.00 28.16 229 SER A N 1
ATOM 1690 C CA . SER A 1 229 ? 57.893 -22.504 -37.946 1.00 28.16 229 SER A CA 1
ATOM 1691 C C . SER A 1 229 ? 57.393 -22.601 -36.484 1.00 28.16 229 SER A C 1
ATOM 1693 O O . SER A 1 229 ? 57.679 -21.722 -35.686 1.00 28.16 229 SER A O 1
ATOM 1695 N N . ASP A 1 230 ? 56.580 -23.566 -36.014 1.00 30.14 230 ASP A N 1
ATOM 1696 C CA . ASP A 1 230 ? 56.470 -25.031 -36.213 1.00 30.14 230 ASP A CA 1
ATOM 1697 C C . ASP A 1 230 ? 55.066 -25.537 -35.726 1.00 30.14 230 ASP A C 1
ATOM 1699 O O . ASP A 1 230 ? 54.484 -24.906 -34.835 1.00 30.14 230 ASP A O 1
ATOM 1703 N N . PRO A 1 231 ? 54.465 -26.635 -36.252 1.00 42.25 231 PRO A N 1
ATOM 1704 C CA . PRO A 1 231 ? 53.080 -27.020 -35.991 1.00 42.25 231 PRO A CA 1
ATOM 1705 C C . PRO A 1 231 ? 52.955 -28.217 -35.033 1.00 42.25 231 PRO A C 1
ATOM 1707 O O . PRO A 1 231 ? 53.098 -29.371 -35.419 1.00 42.25 231 PRO A O 1
ATOM 1710 N N . SER A 1 232 ? 52.558 -27.969 -33.788 1.00 29.70 232 SER A N 1
ATOM 1711 C CA . SER A 1 232 ? 51.816 -28.931 -32.957 1.00 29.70 232 SER A CA 1
ATOM 1712 C C . SER A 1 232 ? 51.257 -28.171 -31.751 1.00 29.70 232 SER A C 1
ATOM 1714 O O . SER A 1 232 ? 51.985 -27.512 -31.027 1.00 29.70 232 SER A O 1
ATOM 1716 N N . ILE A 1 233 ? 49.941 -28.089 -31.565 1.00 34.16 233 ILE A N 1
ATOM 1717 C CA . ILE A 1 233 ? 49.238 -28.891 -30.561 1.00 34.16 233 ILE A CA 1
ATOM 1718 C C . ILE A 1 233 ? 47.726 -28.779 -30.811 1.00 34.16 233 ILE A C 1
ATOM 1720 O O . ILE A 1 233 ? 47.160 -27.745 -31.156 1.00 34.16 233 ILE A O 1
ATOM 1724 N N . ARG A 1 234 ? 47.108 -29.942 -30.663 1.00 29.86 234 ARG A N 1
ATOM 1725 C CA . ARG A 1 234 ? 45.747 -30.350 -30.981 1.00 29.86 234 ARG A CA 1
ATOM 1726 C C . ARG A 1 234 ? 44.681 -29.635 -30.134 1.00 29.86 234 ARG A C 1
ATOM 1728 O O . ARG A 1 234 ? 44.832 -29.489 -28.927 1.00 29.86 234 ARG A O 1
ATOM 1735 N N . LYS A 1 235 ? 43.570 -29.286 -30.792 1.00 31.78 235 LYS A N 1
ATOM 1736 C CA . LYS A 1 235 ? 42.301 -28.804 -30.217 1.00 31.78 235 LYS A CA 1
ATOM 1737 C C . LYS A 1 235 ? 41.698 -29.813 -29.224 1.00 31.78 235 LYS A C 1
ATOM 1739 O O . LYS A 1 235 ? 41.627 -30.997 -29.549 1.00 31.78 235 LYS A O 1
ATOM 1744 N N . SER A 1 236 ? 41.143 -29.310 -28.120 1.00 29.77 236 SER A N 1
ATOM 1745 C CA . SER A 1 236 ? 40.096 -29.977 -27.330 1.00 29.77 236 SER A CA 1
ATOM 1746 C C . SER A 1 236 ? 38.950 -28.986 -27.070 1.00 29.77 236 SER A C 1
ATOM 1748 O O . SER A 1 236 ? 39.228 -27.805 -26.855 1.00 29.77 236 SER A O 1
ATOM 1750 N N . PRO A 1 237 ? 37.678 -29.418 -27.129 1.00 31.94 237 PRO A N 1
ATOM 1751 C CA . PRO A 1 237 ? 36.528 -28.530 -27.023 1.00 31.94 237 PRO A CA 1
ATOM 1752 C C . PRO A 1 237 ? 36.209 -28.221 -25.556 1.00 31.94 237 PRO A C 1
ATOM 1754 O O . PRO A 1 237 ? 36.195 -29.118 -24.714 1.00 31.94 237 PRO A O 1
ATOM 1757 N N . VAL A 1 238 ? 35.941 -26.950 -25.259 1.00 29.94 238 VAL A N 1
ATOM 1758 C CA . VAL A 1 238 ? 35.417 -26.523 -23.957 1.00 29.94 238 VAL A CA 1
ATOM 1759 C C . VAL A 1 238 ? 33.943 -26.914 -23.885 1.00 29.94 238 VAL A C 1
ATOM 1761 O O . VAL A 1 238 ? 33.132 -26.519 -24.720 1.00 29.94 238 VAL A O 1
ATOM 1764 N N . VAL A 1 239 ? 33.647 -27.751 -22.897 1.00 28.77 239 VAL A N 1
ATOM 1765 C CA . VAL A 1 239 ? 32.329 -28.259 -22.525 1.00 28.77 239 VAL A CA 1
ATOM 1766 C C . VAL A 1 239 ? 31.527 -27.145 -21.846 1.00 28.77 239 VAL A C 1
ATOM 1768 O O . VAL A 1 239 ? 32.023 -26.494 -20.930 1.00 28.77 239 VAL A O 1
ATOM 1771 N N . LEU A 1 240 ? 30.288 -26.945 -22.303 1.00 28.91 240 LEU A N 1
ATOM 1772 C CA . LEU A 1 240 ? 29.255 -26.164 -21.623 1.00 28.91 240 LEU A CA 1
ATOM 1773 C C . LEU A 1 240 ? 28.850 -26.883 -20.331 1.00 28.91 240 LEU A C 1
ATOM 1775 O O . LEU A 1 240 ? 28.417 -28.033 -20.382 1.00 28.91 240 LEU A O 1
ATOM 1779 N N . THR A 1 241 ? 28.950 -26.206 -19.191 1.00 27.66 241 THR A N 1
ATOM 1780 C CA . THR A 1 241 ? 28.282 -26.622 -17.953 1.00 27.66 241 THR A CA 1
ATOM 1781 C C . THR A 1 241 ? 27.235 -25.585 -17.583 1.00 27.66 241 THR A C 1
ATOM 1783 O O . THR A 1 241 ? 27.571 -24.462 -17.209 1.00 27.66 241 THR A O 1
ATOM 1786 N N . GLU A 1 242 ? 25.972 -25.992 -17.707 1.00 30.03 242 GLU A N 1
ATOM 1787 C CA . GLU A 1 242 ? 24.844 -25.440 -16.963 1.00 30.03 242 GLU A CA 1
ATOM 1788 C C . GLU A 1 242 ? 25.126 -25.522 -15.458 1.00 30.03 242 GLU A C 1
ATOM 1790 O O . GLU A 1 242 ? 25.595 -26.548 -14.962 1.00 30.03 242 GLU A O 1
ATOM 1795 N N . THR A 1 243 ? 24.782 -24.468 -14.724 1.00 29.16 243 THR A N 1
ATOM 1796 C CA . THR A 1 243 ? 24.525 -24.564 -13.286 1.00 29.16 243 THR A CA 1
ATOM 1797 C C . THR A 1 243 ? 23.236 -23.824 -12.969 1.00 29.16 243 THR A C 1
ATOM 1799 O O . THR A 1 243 ? 23.223 -22.600 -12.840 1.00 29.16 243 THR A O 1
ATOM 1802 N N . ASP A 1 244 ? 22.172 -24.613 -12.854 1.00 27.27 244 ASP A N 1
ATOM 1803 C CA . ASP A 1 244 ? 21.010 -24.353 -12.014 1.00 27.27 244 ASP A CA 1
ATOM 1804 C C . ASP A 1 244 ? 21.403 -24.247 -10.528 1.00 27.27 244 ASP A C 1
ATOM 1806 O O . ASP A 1 244 ? 22.323 -24.917 -10.055 1.00 27.27 244 ASP A O 1
ATOM 1810 N N . GLY A 1 245 ? 20.631 -23.457 -9.778 1.00 26.28 245 GLY A N 1
ATOM 1811 C CA . GLY A 1 245 ? 20.605 -23.410 -8.310 1.00 26.28 245 GLY A CA 1
ATOM 1812 C C . GLY A 1 245 ? 20.070 -22.047 -7.863 1.00 26.28 245 GLY A C 1
ATOM 1813 O O . GLY A 1 245 ? 20.790 -21.061 -7.909 1.00 26.28 245 GLY A O 1
ATOM 1814 N N . THR A 1 246 ? 18.800 -21.846 -7.503 1.00 27.33 246 THR A N 1
ATOM 1815 C CA . THR A 1 246 ? 17.903 -22.639 -6.644 1.00 27.33 246 THR A CA 1
ATOM 1816 C C . THR A 1 246 ? 18.594 -23.124 -5.373 1.00 27.33 246 THR A C 1
ATOM 1818 O O . THR A 1 246 ? 19.007 -24.273 -5.313 1.00 27.33 246 THR A O 1
ATOM 1821 N N . ALA A 1 247 ? 18.730 -22.242 -4.375 1.00 27.30 247 ALA A N 1
ATOM 1822 C CA . ALA A 1 247 ? 18.588 -22.539 -2.937 1.00 27.30 247 ALA A CA 1
ATOM 1823 C C . ALA A 1 247 ? 19.190 -21.411 -2.078 1.00 27.30 247 ALA A C 1
ATOM 1825 O O . ALA A 1 247 ? 20.395 -21.357 -1.859 1.00 27.30 247 ALA A O 1
ATOM 1826 N N . ALA A 1 248 ? 18.342 -20.542 -1.525 1.00 26.73 248 ALA A N 1
ATOM 1827 C CA . ALA A 1 248 ? 18.687 -19.735 -0.352 1.00 26.73 248 ALA A CA 1
ATOM 1828 C C . ALA A 1 248 ? 17.419 -19.420 0.460 1.00 26.73 248 ALA A C 1
ATOM 1830 O O . ALA A 1 248 ? 17.012 -18.273 0.611 1.00 26.73 248 ALA A O 1
ATOM 1831 N N . ALA A 1 249 ? 16.764 -20.474 0.947 1.00 28.06 249 ALA A N 1
ATOM 1832 C CA . ALA A 1 249 ? 15.712 -20.401 1.956 1.00 28.06 249 ALA A CA 1
ATOM 1833 C C . ALA A 1 249 ? 15.805 -21.649 2.844 1.00 28.06 249 ALA A C 1
ATOM 1835 O O . ALA A 1 249 ? 15.097 -22.627 2.634 1.00 28.06 249 ALA A O 1
ATOM 1836 N N . ALA A 1 250 ? 16.739 -21.637 3.793 1.00 27.53 250 ALA A N 1
ATOM 1837 C CA . ALA A 1 250 ? 16.791 -22.591 4.898 1.00 27.53 250 ALA A CA 1
ATOM 1838 C C . ALA A 1 250 ? 17.661 -22.006 6.017 1.00 27.53 250 ALA A C 1
ATOM 1840 O O . ALA A 1 250 ? 18.883 -22.125 6.005 1.00 27.53 250 ALA A O 1
ATOM 1841 N N . ALA A 1 251 ? 17.022 -21.340 6.971 1.00 27.23 251 ALA A N 1
ATOM 1842 C CA . ALA A 1 251 ? 17.594 -21.074 8.284 1.00 27.23 251 ALA A CA 1
ATOM 1843 C C . ALA A 1 251 ? 16.443 -21.110 9.292 1.00 27.23 251 ALA A C 1
ATOM 1845 O O . ALA A 1 251 ? 16.002 -20.083 9.799 1.00 27.23 251 ALA A O 1
ATOM 1846 N N . GLU A 1 252 ? 15.913 -22.313 9.510 1.00 30.34 252 GLU A N 1
ATOM 1847 C CA . GLU A 1 252 ? 15.060 -22.610 10.653 1.00 30.34 252 GLU A CA 1
ATOM 1848 C C . GLU A 1 252 ? 15.886 -23.408 11.661 1.00 30.34 252 GLU A C 1
ATOM 1850 O O . GLU A 1 252 ? 16.497 -24.430 11.353 1.00 30.34 252 GLU A O 1
ATOM 1855 N N . SER A 1 253 ? 15.949 -22.849 12.860 1.00 28.59 253 SER A N 1
ATOM 1856 C CA . SER A 1 253 ? 16.530 -23.396 14.073 1.00 28.59 253 SER A CA 1
ATOM 1857 C C . SER A 1 253 ? 15.881 -24.726 14.454 1.00 28.59 253 SER A C 1
ATOM 1859 O O . SER A 1 253 ? 14.675 -24.782 14.686 1.00 28.59 253 SER A O 1
ATOM 1861 N N . THR A 1 254 ? 16.679 -25.779 14.612 1.00 30.09 254 THR A N 1
ATOM 1862 C CA . THR A 1 254 ? 16.260 -26.998 15.314 1.00 30.09 254 THR A CA 1
ATOM 1863 C C . THR A 1 254 ? 17.347 -27.366 16.320 1.00 30.09 254 THR A C 1
ATOM 1865 O O . THR A 1 254 ? 18.443 -27.776 15.944 1.00 30.09 254 THR A O 1
ATOM 1868 N N . GLU A 1 255 ? 17.066 -27.161 17.608 1.00 32.22 255 GLU A N 1
ATOM 1869 C CA . GLU A 1 255 ? 17.884 -27.690 18.705 1.00 32.22 255 GLU A CA 1
ATOM 1870 C C . GLU A 1 255 ? 17.713 -29.219 18.811 1.00 32.22 255 GLU A C 1
ATOM 1872 O O . GLU A 1 255 ? 16.610 -29.730 18.586 1.00 32.22 255 GLU A O 1
ATOM 1877 N N . PRO A 1 256 ? 18.762 -29.978 19.179 1.00 32.59 256 PRO A N 1
ATOM 1878 C CA . PRO A 1 256 ? 18.676 -31.424 19.319 1.00 32.59 256 PRO A CA 1
ATOM 1879 C C . PRO A 1 256 ? 18.255 -31.825 20.742 1.00 32.59 256 PRO A C 1
ATOM 1881 O O . PRO A 1 256 ? 18.883 -31.443 21.726 1.00 32.59 256 PRO A O 1
ATOM 1884 N N . THR A 1 257 ? 17.232 -32.676 20.857 1.00 33.31 257 THR A N 1
ATOM 1885 C CA . THR A 1 257 ? 16.952 -33.448 22.083 1.00 33.31 257 THR A CA 1
ATOM 1886 C C . THR A 1 257 ? 17.615 -34.826 21.955 1.00 33.31 257 THR A C 1
ATOM 1888 O O . THR A 1 257 ? 17.416 -35.479 20.928 1.00 33.31 257 THR A O 1
ATOM 1891 N N . PRO A 1 258 ? 18.393 -35.318 22.938 1.00 35.03 258 PRO A N 1
ATOM 1892 C CA . PRO A 1 258 ? 19.020 -36.628 22.839 1.00 35.03 258 PRO A CA 1
ATOM 1893 C C . PRO A 1 258 ? 18.058 -37.725 23.309 1.00 35.03 258 PRO A C 1
ATOM 1895 O O . PRO A 1 258 ? 17.521 -37.674 24.414 1.00 35.03 258 PRO A O 1
ATOM 1898 N N . ALA A 1 259 ? 17.886 -38.756 22.483 1.00 34.12 259 ALA A N 1
ATOM 1899 C CA . ALA A 1 259 ? 17.249 -40.012 22.857 1.00 34.12 259 ALA A CA 1
ATOM 1900 C C . ALA A 1 259 ? 18.292 -41.137 22.859 1.00 34.12 259 ALA A C 1
ATOM 1902 O O . ALA A 1 259 ? 18.903 -41.412 21.834 1.00 34.12 259 ALA A O 1
ATOM 1903 N N . THR A 1 260 ? 18.485 -41.785 24.007 1.00 34.94 260 THR A N 1
ATOM 1904 C CA . THR A 1 260 ? 19.001 -43.158 24.217 1.00 34.94 260 THR A CA 1
ATOM 1905 C C . THR A 1 260 ? 18.788 -43.465 25.715 1.00 34.94 260 THR A C 1
ATOM 1907 O O . THR A 1 260 ? 18.970 -42.574 26.530 1.00 34.94 260 THR A O 1
ATOM 1910 N N . ARG A 1 261 ? 18.393 -44.642 26.217 1.00 32.12 261 ARG A N 1
ATOM 1911 C CA . ARG A 1 261 ? 18.127 -45.985 25.678 1.00 32.12 261 ARG A CA 1
ATOM 1912 C C . ARG A 1 261 ? 17.409 -46.797 26.784 1.00 32.12 261 ARG A C 1
ATOM 1914 O O . ARG A 1 261 ? 17.613 -46.541 27.963 1.00 32.12 261 ARG A O 1
ATOM 1921 N N . SER A 1 262 ? 16.615 -47.782 26.373 1.00 34.47 262 SER A N 1
ATOM 1922 C CA . SER A 1 262 ? 15.937 -48.820 27.178 1.00 34.47 262 SER A CA 1
ATOM 1923 C C . SER A 1 262 ? 16.869 -49.641 28.091 1.00 34.47 262 SER A C 1
ATOM 1925 O O . SER A 1 262 ? 17.956 -49.983 27.625 1.00 34.47 262 SER A O 1
ATOM 1927 N N . ALA A 1 263 ? 16.388 -50.096 29.261 1.00 36.97 263 ALA A N 1
ATOM 1928 C CA . ALA A 1 263 ? 16.286 -51.520 29.664 1.00 36.97 263 ALA A CA 1
ATOM 1929 C C . ALA A 1 263 ? 16.069 -51.690 31.189 1.00 36.97 263 ALA A C 1
ATOM 1931 O O . ALA A 1 263 ? 16.767 -51.048 31.969 1.00 36.97 263 ALA A O 1
ATOM 1932 N N . HIS A 1 264 ? 15.203 -52.659 31.528 1.00 35.91 264 HIS A N 1
ATOM 1933 C CA . HIS A 1 264 ? 14.849 -53.226 32.847 1.00 35.91 264 HIS A CA 1
ATOM 1934 C C . HIS A 1 264 ? 13.855 -52.476 33.739 1.00 35.91 264 HIS A C 1
ATOM 1936 O O . HIS A 1 264 ? 14.076 -51.293 34.064 1.00 35.91 264 HIS A O 1
#

Secondary structure (DSSP, 8-state):
--------PPPPPP----HHHHHHHIIIIIHHHHHHHIIIIIIHHHHHHHHH-TTSPPPHHHHHHHHHHHHHHHHTTTPPPP---HHHHHHHHHTT--STHHHHHHHHHHHHHHHHHHHHHHHHHHTS-HHHHHHHHHHHHHHHHHGGGGGGTT---HHHHHHHHHHHHHHHHHHHHHT-HHHHHHHHHHHHHHHHHHHHHHTTSSSSSHHHHHHHHGGG----------------PPPP--------------PPPP------

Foldseek 3Di:
DDLDQDWDFDDQAFDDDDPVSVVCCCVQAVLLVVVVQLVFFQVLQQVLQCVLPVVDGDHSVNQVVVQVVVQVVVVRRVDDRDGRGSVVVVVCVVVPDPDCVVVVVVVVVVVVCCGTRVVSVVVVVVVPDPVVVVVVVVVVVVVVVVCLVCQCPPPPDVLVVVLSVVLVVQLVCQCVVVVGSNRSVVSSVVSVVVSVVCVVPVVPPPPPPVVVVVVVPVPPPPDDDDDDDDDDDDDDDDDDDDDDDDDDDDDDDDDDDDDDDDDD

pLDDT: mean 76.02, std 24.22, range [26.28, 97.06]

Organism: NCBI:txid979761

Radius of gyration: 30.55 Å; chains: 1; bounding box: 82×76×77 Å

InterPro domains:
  IPR031563 Molybdate transporter 1/2 [PF16983] (26-144)
  IPR031563 Molybdate transporter 1/2 [PTHR31970] (11-198)